Protein AF-A0AAN5AQC1-F1 (afdb_monomer)

Organism: NCBI:txid981

Foldseek 3Di:
DDLPPDPLSVVLVCCVPPFVCVLLLVALEEEEEADPVCVVCCQVVLCVVPVVSRCVNNSYYYGHDPHLVCPLVVCVSSVVSNRHYHYDDDPLCLLPVVVSDDDDPVVVVVSVVLLVVLVVCLVVDPFDLDDDPVVVVVLVPDPVSVVLVVLVVVVVVCVVVVHDDDPVNVVSVVVNSSVSSSQSSCVSVVNHDDD

Mean predicted aligned error: 11.42 Å

Radius of gyration: 21.49 Å; Cα contacts (8 Å, |Δi|>4): 173; chains: 1; bounding box: 53×39×54 Å

Sequence (195 aa):
MNLERDISYKDAFQILCYENSTPAFFANKVLLVEGDSDFIYLKELSKTMNPNWDFDNQNIPIIRMSGKSNIKKYADFYRHFEVQVFSLVDLDMLIDGFDKYEIGAEILSKREDLLKKLDDISESGDFDSDLKKSKIKELTRRYNWKQKYSRLKELATLVKEGGPISDDDISDIDFLFAEESNNLRRQILGYPEGI

Nearest PDB structures (foldseek):
  6ke3-assembly3_E  TM=3.340E-01  e=6.997E+00  Homo sapiens

Structure (mmCIF, N/CA/C/O backbone):
data_AF-A0AAN5AQC1-F1
#
_entry.id   AF-A0AAN5AQC1-F1
#
loop_
_atom_site.group_PDB
_atom_site.id
_atom_site.type_symbol
_atom_site.label_atom_id
_atom_site.label_alt_id
_atom_site.label_comp_id
_atom_site.label_asym_id
_atom_site.label_entity_id
_atom_site.label_seq_id
_atom_site.pdbx_PDB_ins_code
_atom_site.Cartn_x
_atom_site.Cartn_y
_atom_site.Cartn_z
_atom_site.occupancy
_atom_site.B_iso_or_equiv
_atom_site.auth_seq_id
_atom_site.auth_comp_id
_atom_site.auth_asym_id
_atom_site.auth_atom_id
_atom_site.pdbx_PDB_model_num
ATOM 1 N N . MET A 1 1 ? -2.124 -22.564 23.621 1.00 41.75 1 MET A N 1
ATOM 2 C CA . MET A 1 1 ? -1.477 -22.054 22.392 1.00 41.75 1 MET A CA 1
ATOM 3 C C . MET A 1 1 ? -0.183 -21.377 22.818 1.00 41.75 1 MET A C 1
ATOM 5 O O . MET A 1 1 ? -0.231 -20.631 23.785 1.00 41.75 1 MET A O 1
ATOM 9 N N . ASN A 1 2 ? 0.965 -21.724 22.233 1.00 38.25 2 ASN A N 1
ATOM 10 C CA . ASN A 1 2 ? 2.277 -21.326 22.762 1.00 38.25 2 ASN A CA 1
ATOM 11 C C . ASN A 1 2 ? 2.898 -20.240 21.865 1.00 38.25 2 ASN A C 1
ATOM 13 O O . ASN A 1 2 ? 3.622 -20.549 20.923 1.00 38.25 2 ASN A O 1
ATOM 17 N N . LEU A 1 3 ? 2.538 -18.980 22.135 1.00 49.22 3 LEU A N 1
ATOM 18 C CA . LEU A 1 3 ? 2.895 -17.786 21.348 1.00 49.22 3 LEU A CA 1
ATOM 19 C C . LEU A 1 3 ? 4.410 -17.495 21.312 1.00 49.22 3 LEU A C 1
ATOM 21 O O . LEU A 1 3 ? 4.872 -16.764 20.447 1.00 49.22 3 LEU A O 1
ATOM 25 N N . GLU A 1 4 ? 5.196 -18.077 22.220 1.00 46.19 4 GLU A N 1
ATOM 26 C CA . GLU A 1 4 ? 6.635 -17.798 22.355 1.00 46.19 4 GLU A CA 1
ATOM 27 C C . GLU A 1 4 ? 7.530 -18.530 21.342 1.00 46.19 4 GLU A C 1
ATOM 29 O O . GLU A 1 4 ? 8.700 -18.176 21.196 1.00 46.19 4 GLU A O 1
ATOM 34 N N . ARG A 1 5 ? 7.031 -19.571 20.658 1.00 50.72 5 ARG A N 1
ATOM 35 C CA . ARG A 1 5 ? 7.877 -20.455 19.829 1.00 50.72 5 ARG A CA 1
ATOM 36 C C . ARG A 1 5 ? 7.939 -20.110 18.345 1.00 50.72 5 ARG A C 1
ATOM 38 O O . ARG A 1 5 ? 8.799 -20.655 17.660 1.00 50.72 5 ARG A O 1
ATOM 45 N N . ASP A 1 6 ? 7.089 -19.214 17.862 1.00 53.84 6 ASP A N 1
ATOM 46 C CA . ASP A 1 6 ? 7.056 -18.836 16.450 1.00 53.84 6 ASP A CA 1
ATOM 47 C C . ASP A 1 6 ? 7.626 -17.425 16.289 1.00 53.84 6 ASP A C 1
ATOM 49 O O . ASP A 1 6 ? 7.104 -16.453 16.836 1.00 53.84 6 ASP A O 1
ATOM 53 N N . ILE A 1 7 ? 8.718 -17.303 15.532 1.00 49.66 7 ILE A N 1
ATOM 54 C CA . ILE A 1 7 ? 9.429 -16.033 15.292 1.00 49.66 7 ILE A CA 1
ATOM 55 C C . ILE A 1 7 ? 8.487 -14.981 14.669 1.00 49.66 7 ILE A C 1
ATOM 57 O O . ILE A 1 7 ? 8.650 -13.788 14.915 1.00 49.66 7 ILE A O 1
ATOM 61 N N . SER A 1 8 ? 7.446 -15.428 13.955 1.00 56.47 8 SER A N 1
ATOM 62 C CA . SER A 1 8 ? 6.350 -14.598 13.439 1.00 56.47 8 SER A CA 1
ATOM 63 C C . SER A 1 8 ? 5.533 -13.906 14.545 1.00 56.47 8 SER A C 1
ATOM 65 O O . SER A 1 8 ? 5.172 -12.738 14.394 1.00 56.47 8 SER A O 1
ATOM 67 N N . TYR A 1 9 ? 5.299 -14.561 15.690 1.00 55.66 9 TYR A N 1
ATOM 68 C CA . TYR A 1 9 ? 4.493 -13.982 16.771 1.00 55.66 9 TYR A CA 1
ATOM 69 C C . TYR A 1 9 ? 5.246 -12.956 17.609 1.00 55.66 9 TYR A C 1
ATOM 71 O O . TYR A 1 9 ? 4.604 -12.116 18.225 1.00 55.66 9 TYR A O 1
ATOM 79 N N . LYS A 1 10 ? 6.585 -12.964 17.617 1.00 58.94 10 LYS A N 1
ATOM 80 C CA . LYS A 1 10 ? 7.384 -11.949 18.327 1.00 58.94 10 LYS A CA 1
ATOM 81 C C . LYS A 1 10 ? 7.150 -10.546 17.762 1.00 58.94 10 LYS A C 1
ATOM 83 O O . LYS A 1 10 ? 6.997 -9.585 18.511 1.00 58.94 10 LYS A O 1
ATOM 88 N N . ASP A 1 11 ? 7.080 -10.453 16.443 1.00 60.03 11 ASP A N 1
ATOM 89 C CA . ASP A 1 11 ? 6.794 -9.227 15.700 1.00 60.03 11 ASP A CA 1
ATOM 90 C C . ASP A 1 11 ? 5.359 -8.734 15.928 1.00 60.03 11 ASP A C 1
ATOM 92 O O . ASP A 1 11 ? 5.106 -7.544 16.110 1.00 60.03 11 ASP A O 1
ATOM 96 N N . ALA A 1 12 ? 4.428 -9.679 15.970 1.00 58.50 12 ALA A N 1
ATOM 97 C CA . ALA A 1 12 ? 3.033 -9.485 16.342 1.00 58.50 12 ALA A CA 1
ATOM 98 C C . ALA A 1 12 ? 2.881 -9.004 17.802 1.00 58.50 12 ALA A C 1
ATOM 100 O O . ALA A 1 12 ? 2.088 -8.113 18.103 1.00 58.50 12 ALA A O 1
ATOM 101 N N . PHE A 1 13 ? 3.706 -9.530 18.710 1.00 58.78 13 PHE A N 1
ATOM 102 C CA . PHE A 1 13 ? 3.770 -9.108 20.107 1.00 58.78 13 PHE A CA 1
ATOM 103 C C . PHE A 1 13 ? 4.349 -7.695 20.258 1.00 58.78 13 PHE A C 1
ATOM 105 O O . PHE A 1 13 ? 3.919 -6.938 21.121 1.00 58.78 13 PHE A O 1
ATOM 112 N N . GLN A 1 14 ? 5.299 -7.301 19.405 1.00 62.59 14 GLN A N 1
ATOM 113 C CA . GLN A 1 14 ? 5.802 -5.925 19.385 1.00 62.59 14 GLN A CA 1
ATOM 114 C C . GLN A 1 14 ? 4.735 -4.925 18.931 1.00 62.59 14 GLN A C 1
ATOM 116 O O . GLN A 1 14 ? 4.612 -3.875 19.561 1.00 62.59 14 GLN A O 1
ATOM 121 N N . ILE A 1 15 ? 3.930 -5.267 17.918 1.00 61.91 15 ILE A N 1
ATOM 122 C CA . ILE A 1 15 ? 2.757 -4.468 17.515 1.00 61.91 15 ILE A CA 1
ATOM 123 C C . ILE A 1 15 ? 1.798 -4.287 18.703 1.00 61.91 15 ILE A C 1
ATOM 125 O O . ILE A 1 15 ? 1.339 -3.178 18.977 1.00 61.91 15 ILE A O 1
ATOM 129 N N . LEU A 1 16 ? 1.543 -5.368 19.444 1.00 58.22 16 LEU A N 1
ATOM 130 C CA . LEU A 1 16 ? 0.731 -5.395 20.665 1.00 58.22 16 LEU A CA 1
ATOM 131 C C . LEU A 1 16 ? 1.276 -4.487 21.779 1.00 58.22 16 LEU A C 1
ATOM 133 O O . LEU A 1 16 ? 0.523 -3.744 22.404 1.00 58.22 16 LEU A O 1
ATOM 137 N N . CYS A 1 17 ? 2.578 -4.566 22.056 1.00 56.09 17 CYS A N 1
ATOM 138 C CA . CYS A 1 17 ? 3.179 -3.934 23.230 1.00 56.09 17 CYS A CA 1
ATOM 139 C C . CYS A 1 17 ? 3.585 -2.471 23.025 1.00 56.09 17 CYS A C 1
ATOM 141 O O . CYS A 1 17 ? 3.616 -1.731 24.005 1.00 56.09 17 CYS A O 1
ATOM 143 N N . TYR A 1 18 ? 3.917 -2.050 21.801 1.00 55.88 18 TYR A N 1
ATOM 144 C CA . TYR A 1 18 ? 4.493 -0.719 21.565 1.00 55.88 18 TYR A CA 1
ATOM 145 C C . TYR A 1 18 ? 3.541 0.287 20.913 1.00 55.88 18 TYR A C 1
ATOM 147 O O . TYR A 1 18 ? 3.785 1.486 21.028 1.00 55.88 18 TYR A O 1
ATOM 155 N N . GLU A 1 19 ? 2.444 -0.149 20.289 1.00 57.84 19 GLU A N 1
ATOM 156 C CA . GLU A 1 19 ? 1.605 0.753 19.481 1.00 57.84 19 GLU A CA 1
ATOM 157 C C . GLU A 1 19 ? 0.215 1.045 20.063 1.00 57.84 19 GLU A C 1
ATOM 159 O O . GLU A 1 19 ? -0.616 1.655 19.393 1.00 57.84 19 GLU A O 1
ATOM 164 N N . ASN A 1 20 ? -0.048 0.671 21.324 1.00 55.16 20 ASN A N 1
ATOM 165 C CA . ASN A 1 20 ? -1.350 0.871 21.985 1.00 55.16 20 ASN A CA 1
ATOM 166 C C . ASN A 1 20 ? -2.535 0.311 21.167 1.00 55.16 20 ASN A C 1
ATOM 168 O O . ASN A 1 20 ? -3.635 0.861 21.168 1.00 55.16 20 ASN A O 1
ATOM 172 N N . SER A 1 21 ? -2.311 -0.801 20.471 1.00 59.09 21 SER A N 1
ATOM 173 C CA . SER A 1 21 ? -3.283 -1.482 19.610 1.00 59.09 21 SER A CA 1
ATOM 174 C C . SER A 1 21 ? -4.267 -2.374 20.380 1.00 59.09 21 SER A C 1
ATOM 176 O O . SER A 1 21 ? -5.127 -3.017 19.784 1.00 59.09 21 SER A O 1
ATOM 178 N N . THR A 1 22 ? -4.205 -2.383 21.713 1.00 63.78 22 THR A N 1
ATOM 179 C CA . THR A 1 22 ? -5.063 -3.177 22.607 1.00 63.78 22 THR A CA 1
ATOM 180 C C . THR A 1 22 ? -6.569 -3.078 22.315 1.00 63.78 22 THR A C 1
ATOM 182 O O . THR A 1 22 ? -7.234 -4.113 22.376 1.00 63.78 22 THR A O 1
ATOM 185 N N . PRO A 1 23 ? -7.142 -1.906 21.956 1.00 65.62 23 PRO A N 1
ATOM 186 C CA . PRO A 1 23 ? -8.566 -1.811 21.625 1.00 65.62 23 PRO A CA 1
ATOM 187 C C . PRO A 1 23 ? -8.982 -2.678 20.429 1.00 65.62 23 PRO A C 1
ATOM 189 O O . PRO A 1 23 ? -10.117 -3.143 20.386 1.00 65.62 23 PRO A O 1
ATOM 192 N N . ALA A 1 24 ? -8.074 -2.946 19.484 1.00 70.25 24 ALA A N 1
ATOM 193 C CA . ALA A 1 24 ? -8.369 -3.734 18.288 1.00 70.25 24 ALA A CA 1
ATOM 194 C C . ALA A 1 24 ? -8.703 -5.204 18.588 1.00 70.25 24 ALA A C 1
ATOM 196 O O . ALA A 1 24 ? -9.421 -5.821 17.812 1.00 70.25 24 ALA A O 1
ATOM 197 N N . PHE A 1 25 ? -8.263 -5.749 19.727 1.00 70.12 25 PHE A N 1
ATOM 198 C CA . PHE A 1 25 ? -8.599 -7.122 20.138 1.00 70.12 25 PHE A CA 1
ATOM 199 C C . PHE A 1 25 ? -10.024 -7.278 20.657 1.00 70.12 25 PHE A C 1
ATOM 201 O O . PHE A 1 25 ? -10.547 -8.387 20.698 1.00 70.12 25 PHE A O 1
ATOM 208 N N . PHE A 1 26 ? -10.647 -6.177 21.072 1.00 78.06 26 PHE A N 1
ATOM 209 C CA . PHE A 1 26 ? -12.028 -6.167 21.548 1.00 78.06 26 PHE A CA 1
ATOM 210 C C . PHE A 1 26 ? -13.006 -5.703 20.466 1.00 78.06 26 PHE A C 1
ATOM 212 O O . PHE A 1 26 ? -14.188 -5.496 20.743 1.00 78.06 26 PHE A O 1
ATOM 219 N N . ALA A 1 27 ? -12.518 -5.528 19.239 1.00 84.69 27 ALA A N 1
ATOM 220 C CA . ALA A 1 27 ? -13.290 -5.054 18.112 1.00 84.69 27 ALA A CA 1
ATOM 221 C C . ALA A 1 27 ? -13.426 -6.142 17.050 1.00 84.69 27 ALA A C 1
ATOM 223 O O . ALA A 1 27 ? -12.485 -6.864 16.742 1.00 84.69 27 ALA A O 1
ATOM 224 N N . ASN A 1 28 ? -14.598 -6.205 16.422 1.00 88.44 28 ASN A N 1
ATOM 225 C CA . ASN A 1 28 ? -14.832 -7.121 15.303 1.00 88.44 28 ASN A CA 1
ATOM 226 C C . ASN A 1 28 ? -14.257 -6.566 13.990 1.00 88.44 28 ASN A C 1
ATOM 228 O O . ASN A 1 28 ? -14.147 -7.286 12.998 1.00 88.44 28 ASN A O 1
ATOM 232 N N . LYS A 1 29 ? -13.956 -5.262 13.963 1.00 93.31 29 LYS A N 1
ATOM 233 C CA . LYS A 1 29 ? -13.473 -4.528 12.796 1.00 93.31 29 LYS A CA 1
ATOM 234 C C . LYS A 1 29 ? -12.397 -3.542 13.214 1.00 93.31 29 LYS A C 1
ATOM 236 O O . LYS A 1 29 ? -12.520 -2.909 14.257 1.00 93.31 29 LYS A O 1
ATOM 241 N N . VAL A 1 30 ? -11.406 -3.349 12.357 1.00 91.75 30 VAL A N 1
ATOM 242 C CA . VAL A 1 30 ? -10.344 -2.359 12.539 1.00 91.75 30 VAL A CA 1
ATOM 243 C C . VAL A 1 30 ? -10.120 -1.590 11.241 1.00 91.75 30 VAL A C 1
ATOM 245 O O . VAL A 1 30 ? -10.213 -2.164 10.153 1.00 91.75 30 VAL A O 1
ATOM 248 N N . LEU A 1 31 ? -9.831 -0.295 11.351 1.00 92.25 31 LEU A N 1
ATOM 249 C CA . LEU A 1 31 ? -9.424 0.544 10.228 1.00 92.25 31 LEU A CA 1
ATOM 250 C C . LEU A 1 31 ? -7.942 0.891 10.359 1.00 92.25 31 LEU A C 1
ATOM 252 O O . LEU A 1 31 ? -7.536 1.540 11.316 1.00 92.25 31 LEU A O 1
ATOM 256 N N . LEU A 1 32 ? -7.135 0.476 9.393 1.00 89.75 32 LEU A N 1
ATOM 257 C CA . LEU A 1 32 ? -5.731 0.846 9.289 1.00 89.75 32 LEU A CA 1
ATOM 258 C C . LEU A 1 32 ? -5.595 2.151 8.500 1.00 89.75 32 LEU A C 1
ATOM 260 O O . LEU A 1 32 ? -6.223 2.300 7.452 1.00 89.75 32 LEU A O 1
ATOM 264 N N . VAL A 1 33 ? -4.763 3.071 8.977 1.00 90.00 33 VAL A N 1
ATOM 265 C CA . VAL A 1 33 ? -4.469 4.348 8.308 1.00 90.00 33 VAL A CA 1
ATOM 266 C C . VAL A 1 33 ? -2.966 4.594 8.244 1.00 90.00 33 VAL A C 1
ATOM 268 O O . VAL A 1 33 ? -2.219 4.066 9.070 1.00 90.00 33 VAL A O 1
ATOM 271 N N . GLU A 1 34 ? -2.507 5.372 7.267 1.00 85.00 34 GLU A N 1
ATOM 272 C CA . GLU A 1 34 ? -1.078 5.597 7.027 1.00 85.00 34 GLU A CA 1
ATOM 273 C C . GLU A 1 34 ? -0.436 6.566 8.020 1.00 85.00 34 GLU A C 1
ATOM 275 O O . GLU A 1 34 ? 0.743 6.421 8.336 1.00 85.00 34 GLU A O 1
ATOM 280 N N . GLY A 1 35 ? -1.184 7.545 8.529 1.00 84.56 35 GLY A N 1
ATOM 281 C CA . GLY A 1 35 ? -0.604 8.551 9.412 1.00 84.56 35 GLY A CA 1
ATOM 282 C C . GLY A 1 35 ? -1.561 9.164 10.423 1.00 84.56 35 GLY A C 1
ATOM 283 O O . GLY A 1 35 ? -2.762 8.888 10.464 1.00 84.56 35 GLY A O 1
ATOM 284 N N . ASP A 1 36 ? -0.999 10.040 11.256 1.00 86.50 36 ASP A N 1
ATOM 285 C CA . ASP A 1 36 ? -1.760 10.802 12.249 1.00 86.50 36 ASP A CA 1
ATOM 286 C C . ASP A 1 36 ? -2.798 11.723 11.590 1.00 86.50 36 ASP A C 1
ATOM 288 O O . ASP A 1 36 ? -3.884 11.904 12.136 1.00 86.50 36 ASP A O 1
ATOM 292 N N . SER A 1 37 ? -2.498 12.264 10.403 1.00 90.25 37 SER A N 1
ATOM 293 C CA . SER A 1 37 ? -3.424 13.116 9.646 1.00 90.25 37 SER A CA 1
ATOM 294 C C . SER A 1 37 ? -4.739 12.400 9.342 1.00 90.25 37 SER A C 1
ATOM 296 O O . SER A 1 37 ? -5.802 12.928 9.661 1.00 90.25 37 SER A O 1
ATOM 298 N N . ASP A 1 38 ? -4.674 11.183 8.798 1.00 90.50 38 ASP A N 1
ATOM 299 C CA . ASP A 1 38 ? -5.856 10.371 8.489 1.00 90.50 38 ASP A CA 1
ATOM 300 C C . ASP A 1 38 ? -6.632 10.023 9.755 1.00 90.50 38 ASP A C 1
ATOM 302 O O . ASP A 1 38 ? -7.856 10.134 9.797 1.00 90.50 38 ASP A O 1
ATOM 306 N N . PHE A 1 39 ? -5.909 9.629 10.809 1.00 90.88 39 PHE A N 1
ATOM 307 C CA . PHE A 1 39 ? -6.497 9.287 12.098 1.00 90.88 39 PHE A CA 1
ATOM 308 C C . PHE A 1 39 ? -7.311 10.454 12.669 1.00 90.88 39 PHE A C 1
ATOM 310 O O . PHE A 1 39 ? -8.479 10.279 13.020 1.00 90.88 39 PHE A O 1
ATOM 317 N N . ILE A 1 40 ? -6.709 11.645 12.743 1.00 92.00 40 ILE A N 1
ATOM 318 C CA . ILE A 1 40 ? -7.358 12.848 13.278 1.00 92.00 40 ILE A CA 1
ATOM 319 C C . ILE A 1 40 ? -8.533 13.241 12.381 1.00 92.00 40 ILE A C 1
ATOM 321 O O . ILE A 1 40 ? -9.638 13.471 12.873 1.00 92.00 40 ILE A O 1
ATOM 325 N N . TYR A 1 41 ? -8.313 13.282 11.065 1.00 93.50 41 TYR A N 1
ATOM 326 C CA . TYR A 1 41 ? -9.318 13.730 10.109 1.00 93.50 41 TYR A CA 1
ATOM 327 C C . TYR A 1 41 ? -10.550 12.824 10.095 1.00 93.50 41 TYR A C 1
ATOM 329 O O . TYR A 1 41 ? -11.667 13.318 10.228 1.00 93.50 41 TYR A O 1
ATOM 337 N N . LEU A 1 42 ? -10.379 11.504 9.998 1.00 93.25 42 LEU A N 1
ATOM 338 C CA . LEU A 1 42 ? -11.498 10.557 9.970 1.00 93.25 42 LEU A CA 1
ATOM 339 C C . LEU A 1 42 ? -12.286 10.543 11.279 1.00 93.25 42 LEU A C 1
ATOM 341 O O . LEU A 1 42 ? -13.516 10.418 11.266 1.00 93.25 42 LEU A O 1
ATOM 345 N N . LYS A 1 43 ? -11.592 10.679 12.413 1.00 90.94 43 LYS A N 1
ATOM 346 C CA . LYS A 1 43 ? -12.233 10.691 13.727 1.00 90.94 43 LYS A CA 1
ATOM 347 C C . LYS A 1 43 ? -13.168 11.891 13.889 1.00 90.94 43 LYS A C 1
ATOM 349 O O . LYS A 1 43 ? -14.281 11.721 14.379 1.00 90.94 43 LYS A O 1
ATOM 354 N N . GLU A 1 44 ? -12.768 13.066 13.414 1.00 92.19 44 GLU A N 1
ATOM 355 C CA . GLU A 1 44 ? -13.618 14.264 13.434 1.00 92.19 44 GLU A CA 1
ATOM 356 C C . GLU A 1 44 ? -14.669 14.264 12.312 1.00 92.19 44 GLU A C 1
ATOM 358 O O . GLU A 1 44 ? -15.832 14.624 12.528 1.00 92.19 44 GLU A O 1
ATOM 363 N N . LEU A 1 45 ? -14.293 13.812 11.111 1.00 93.75 45 LEU A N 1
ATOM 364 C CA . LEU A 1 45 ? -15.181 13.775 9.951 1.00 93.75 45 LEU A CA 1
ATOM 365 C C . LEU A 1 45 ? -16.369 12.841 10.182 1.00 93.75 45 LEU A C 1
ATOM 367 O O . LEU A 1 45 ? -17.499 13.220 9.885 1.00 93.75 45 LEU A O 1
ATOM 371 N N . SER A 1 46 ? -16.132 11.639 10.715 1.00 93.38 46 SER A N 1
ATOM 372 C CA . SER A 1 46 ? -17.194 10.655 10.966 1.00 93.38 46 SER A CA 1
ATOM 373 C C . SER A 1 46 ? -18.306 11.233 11.840 1.00 93.38 46 SER A C 1
ATOM 375 O O . SER A 1 46 ? -19.467 11.211 11.436 1.00 93.38 46 SER A O 1
ATOM 377 N N . LYS A 1 47 ? -17.944 11.853 12.969 1.00 91.25 47 LYS A N 1
ATOM 378 C CA . LYS A 1 47 ? -18.871 12.512 13.904 1.00 91.25 47 LYS A CA 1
ATOM 379 C C . LYS A 1 47 ? -19.636 13.662 13.257 1.00 91.25 47 LYS A C 1
ATOM 381 O O . LYS A 1 47 ? -20.834 13.809 13.487 1.00 91.25 47 LYS A O 1
ATOM 386 N N . THR A 1 48 ? -18.939 14.461 12.451 1.00 92.69 48 THR A N 1
ATOM 387 C CA . THR A 1 48 ? -19.503 15.648 11.794 1.00 92.69 48 THR A CA 1
ATOM 388 C C . THR A 1 48 ? -20.485 15.275 10.684 1.00 92.69 48 THR A C 1
ATOM 390 O O . THR A 1 48 ? -21.542 15.888 10.560 1.00 92.69 48 THR A O 1
ATOM 393 N N . MET A 1 49 ? -20.152 14.262 9.882 1.00 92.50 49 MET A N 1
ATOM 394 C CA . MET A 1 49 ? -20.981 13.804 8.764 1.00 92.50 49 MET A CA 1
ATOM 395 C C . MET A 1 49 ? -22.236 13.086 9.250 1.00 92.50 49 MET A C 1
ATOM 397 O O . MET A 1 49 ? -23.332 13.323 8.743 1.00 92.50 49 MET A O 1
ATOM 401 N N . ASN A 1 50 ? -22.078 12.187 10.221 1.00 91.00 50 ASN A N 1
ATOM 402 C CA . ASN A 1 50 ? -23.182 11.465 10.826 1.00 91.00 50 ASN A CA 1
ATOM 403 C C . ASN A 1 50 ? -22.750 10.932 12.199 1.00 91.00 50 ASN A C 1
ATOM 405 O O . ASN A 1 50 ? -21.910 10.037 12.255 1.00 91.00 50 ASN A O 1
ATOM 409 N N . PRO A 1 51 ? -23.363 11.374 13.308 1.00 87.81 51 PRO A N 1
ATOM 410 C CA . PRO A 1 51 ? -23.003 10.897 14.644 1.00 87.81 51 PRO A CA 1
ATOM 411 C C . PRO A 1 51 ? -23.069 9.370 14.820 1.00 87.81 51 PRO A C 1
ATOM 413 O O . PRO A 1 51 ? -22.359 8.812 15.653 1.00 87.81 51 PRO A O 1
ATOM 416 N N . ASN A 1 52 ? -23.878 8.670 14.014 1.00 91.12 52 ASN A N 1
ATOM 417 C CA . ASN A 1 52 ? -23.949 7.206 14.031 1.00 91.12 52 ASN A CA 1
ATOM 418 C C . ASN A 1 52 ? -22.727 6.527 13.390 1.00 91.12 52 ASN A C 1
ATOM 420 O O . ASN A 1 52 ? -22.552 5.323 13.560 1.00 91.12 52 ASN A O 1
ATOM 424 N N . TRP A 1 53 ? -21.903 7.260 12.641 1.00 91.50 53 TRP A N 1
ATOM 425 C CA . TRP A 1 53 ? -20.665 6.766 12.028 1.00 91.50 53 TRP A CA 1
ATOM 426 C C . TRP A 1 53 ? -19.443 6.931 12.925 1.00 91.50 53 TRP A C 1
ATOM 428 O O . TRP A 1 53 ? -18.351 6.543 12.522 1.00 91.50 53 TRP A O 1
ATOM 438 N N . ASP A 1 54 ? -19.609 7.498 14.120 1.00 91.94 54 ASP A N 1
ATOM 439 C CA . ASP A 1 54 ? -18.524 7.648 15.081 1.00 91.94 54 ASP A CA 1
ATOM 440 C C . ASP A 1 54 ? -17.859 6.292 15.367 1.00 91.94 54 ASP A C 1
ATOM 442 O O . ASP A 1 54 ? -18.479 5.369 15.904 1.00 91.94 54 ASP A O 1
ATOM 446 N N . PHE A 1 55 ? -16.583 6.189 14.995 1.00 91.06 55 PHE A N 1
ATOM 447 C CA . PHE A 1 55 ? -15.761 4.992 15.148 1.00 91.06 55 PHE A CA 1
ATOM 448 C C . PHE A 1 55 ? -15.696 4.506 16.599 1.00 91.06 55 PHE A C 1
ATOM 450 O O . PHE A 1 55 ? -15.715 3.296 16.835 1.00 91.06 55 PHE A O 1
ATOM 457 N N . ASP A 1 56 ? -15.678 5.431 17.566 1.00 88.50 56 ASP A N 1
ATOM 458 C CA . ASP A 1 56 ? -15.654 5.087 18.988 1.00 88.50 56 ASP A CA 1
ATOM 459 C C . ASP A 1 56 ? -16.989 4.419 19.393 1.00 88.50 56 ASP A C 1
ATOM 461 O O . ASP A 1 56 ? -16.990 3.382 20.056 1.00 88.50 56 ASP A O 1
ATOM 465 N N . ASN A 1 57 ? -18.130 4.941 18.917 1.00 89.19 57 ASN A N 1
ATOM 466 C CA . ASN A 1 57 ? -19.465 4.389 19.205 1.00 89.19 57 ASN A CA 1
ATOM 467 C C . ASN A 1 57 ? -19.729 3.055 18.496 1.00 89.19 57 ASN A C 1
ATOM 469 O O . ASN A 1 57 ? -20.451 2.207 19.017 1.00 89.19 57 ASN A O 1
ATOM 473 N N . GLN A 1 58 ? -19.161 2.867 17.304 1.00 90.06 58 GLN A N 1
ATOM 474 C CA . GLN A 1 58 ? -19.274 1.625 16.537 1.00 90.06 58 GLN A CA 1
ATOM 475 C C . GLN A 1 58 ? -18.263 0.554 16.978 1.00 90.06 58 GLN A C 1
ATOM 477 O O . GLN A 1 58 ? -18.279 -0.549 16.432 1.00 90.06 58 GLN A O 1
ATOM 482 N N . ASN A 1 59 ? -17.397 0.856 17.956 1.00 90.56 59 ASN A N 1
ATOM 483 C CA . ASN A 1 59 ? -16.299 -0.007 18.396 1.00 90.56 59 ASN A CA 1
ATOM 484 C C . ASN A 1 59 ? -15.417 -0.463 17.216 1.00 90.56 59 ASN A C 1
ATOM 486 O O . ASN A 1 59 ? -15.143 -1.653 17.045 1.00 90.56 59 ASN A O 1
ATOM 490 N N . ILE A 1 60 ? -15.015 0.491 16.369 1.00 92.06 60 ILE A N 1
ATOM 491 C CA . ILE A 1 60 ? -14.117 0.276 15.227 1.00 92.06 60 ILE A CA 1
ATOM 492 C C . ILE A 1 60 ? -12.834 1.080 15.470 1.00 92.06 60 ILE A C 1
ATOM 494 O O . ILE A 1 60 ? -12.772 2.261 15.127 1.00 92.06 60 ILE A O 1
ATOM 498 N N . PRO A 1 61 ? -11.793 0.477 16.061 1.00 90.88 61 PRO A N 1
ATOM 499 C CA . PRO A 1 61 ? -10.536 1.159 16.319 1.00 90.88 61 PRO A CA 1
ATOM 500 C C . PRO A 1 61 ? -9.846 1.578 15.022 1.00 90.88 61 PRO A C 1
ATOM 502 O O .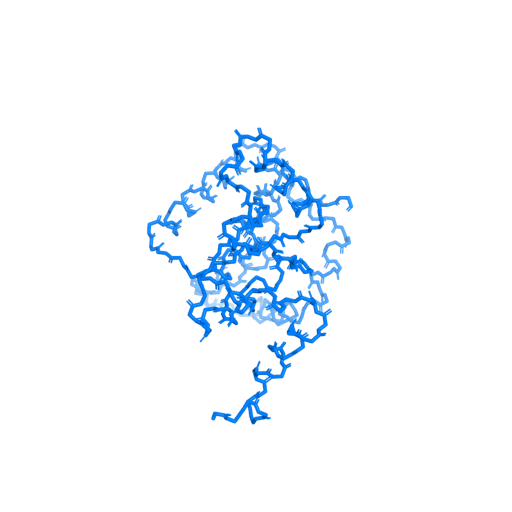 PRO A 1 61 ? -9.773 0.806 14.063 1.00 90.88 61 PRO A O 1
ATOM 505 N N . ILE A 1 62 ? -9.297 2.792 15.023 1.00 90.44 62 ILE A N 1
ATOM 506 C CA . ILE A 1 62 ? -8.431 3.286 13.954 1.00 90.44 62 ILE A CA 1
ATOM 507 C C . ILE A 1 62 ? -6.976 3.092 14.393 1.00 90.44 62 ILE A C 1
ATOM 509 O O . ILE A 1 62 ? -6.551 3.644 15.411 1.00 90.44 62 ILE A O 1
ATOM 513 N N . ILE A 1 63 ? -6.216 2.306 13.637 1.00 86.75 63 ILE A N 1
ATOM 514 C CA . ILE A 1 63 ? -4.825 1.953 13.922 1.00 86.75 63 ILE A CA 1
ATOM 515 C C . ILE A 1 63 ? -3.919 2.651 12.922 1.00 86.75 63 ILE A C 1
ATOM 517 O O . ILE A 1 63 ? -4.057 2.498 11.710 1.00 86.75 63 ILE A O 1
ATOM 521 N N . ARG A 1 64 ? -2.965 3.403 13.455 1.00 85.94 64 ARG A N 1
ATOM 522 C CA . ARG A 1 64 ? -1.955 4.108 12.674 1.00 85.94 64 ARG A CA 1
ATOM 523 C C . ARG A 1 64 ? -0.829 3.147 12.350 1.00 85.94 64 ARG A C 1
ATOM 525 O O . ARG A 1 64 ? -0.237 2.566 13.255 1.00 85.94 64 ARG A O 1
ATOM 532 N N . MET A 1 65 ? -0.529 2.995 11.074 1.00 79.75 65 MET A N 1
ATOM 533 C CA . MET A 1 65 ? 0.626 2.241 10.622 1.00 79.75 65 MET A CA 1
ATOM 534 C C . MET A 1 65 ? 1.763 3.227 10.421 1.00 79.75 65 MET A C 1
ATOM 536 O O . MET A 1 65 ? 1.581 4.224 9.743 1.00 79.75 65 MET A O 1
ATOM 540 N N . SER A 1 66 ? 2.950 2.958 10.954 1.00 68.81 66 SER A N 1
ATOM 541 C CA . SER A 1 66 ? 4.128 3.803 10.697 1.00 68.81 66 SER A CA 1
ATOM 542 C C . SER A 1 66 ? 4.670 3.599 9.263 1.00 68.81 66 SER A C 1
ATOM 544 O O . SER A 1 66 ? 5.802 3.150 9.082 1.00 68.81 66 SER A O 1
ATOM 546 N N . GLY A 1 67 ? 3.845 3.864 8.241 1.00 64.44 67 GLY A N 1
ATOM 547 C CA . GLY A 1 67 ? 4.144 3.750 6.809 1.00 64.44 67 GLY A CA 1
ATOM 548 C C . GLY A 1 67 ? 3.571 2.516 6.082 1.00 64.44 67 GLY A C 1
ATOM 549 O O . GLY A 1 67 ? 3.327 1.450 6.658 1.00 64.44 67 GLY A O 1
ATOM 550 N N . LYS A 1 68 ? 3.421 2.648 4.752 1.00 67.31 68 LYS A N 1
ATOM 551 C CA . LYS A 1 68 ? 2.831 1.664 3.810 1.00 67.31 68 LYS A CA 1
ATOM 552 C C . LYS A 1 68 ? 3.565 0.318 3.708 1.00 67.31 68 LYS A C 1
ATOM 554 O O . LYS A 1 68 ? 3.070 -0.635 3.101 1.00 67.31 68 LYS A O 1
ATOM 559 N N . SER A 1 69 ? 4.786 0.199 4.229 1.00 65.69 69 SER A N 1
ATOM 560 C CA . SER A 1 69 ? 5.544 -1.063 4.208 1.00 65.69 69 SER A CA 1
ATOM 561 C C . SER A 1 69 ? 4.935 -2.136 5.109 1.00 65.69 69 SER A C 1
ATOM 563 O O . SER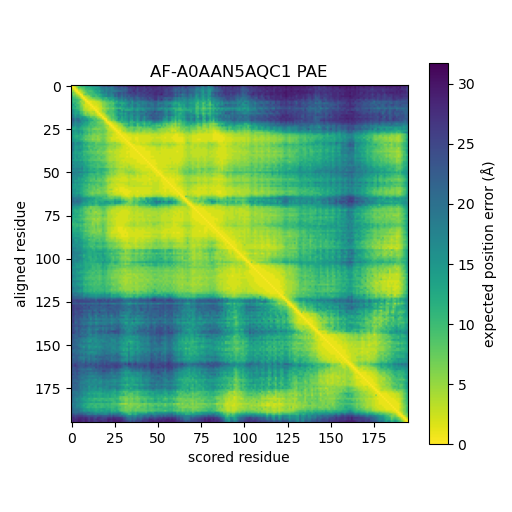 A 1 69 ? 5.133 -3.318 4.838 1.00 65.69 69 SER A O 1
ATOM 565 N N . ASN A 1 70 ? 4.150 -1.744 6.116 1.00 70.56 70 ASN A N 1
ATOM 566 C CA . ASN A 1 70 ? 3.692 -2.660 7.156 1.00 70.56 70 ASN A CA 1
ATOM 567 C C . ASN A 1 70 ? 2.234 -3.113 7.013 1.00 70.56 70 ASN A C 1
ATOM 569 O O . ASN A 1 70 ? 1.815 -3.971 7.781 1.00 70.56 70 ASN A O 1
ATOM 573 N N . ILE A 1 71 ? 1.471 -2.610 6.035 1.00 79.75 71 ILE A N 1
ATOM 574 C CA . ILE A 1 71 ? 0.035 -2.920 5.879 1.00 79.75 71 ILE A CA 1
ATOM 575 C C . ILE A 1 71 ? -0.250 -4.418 5.952 1.00 79.75 71 ILE A C 1
ATOM 577 O O . ILE A 1 71 ? -1.063 -4.847 6.765 1.00 79.75 71 ILE A O 1
ATOM 581 N N . LYS A 1 72 ? 0.462 -5.215 5.145 1.00 80.94 72 LYS A N 1
ATOM 582 C CA . LYS A 1 72 ? 0.299 -6.671 5.117 1.00 80.94 72 LYS A CA 1
ATOM 583 C C . LYS A 1 72 ? 0.531 -7.295 6.491 1.00 80.94 72 LYS A C 1
ATOM 585 O O . LYS A 1 72 ? -0.258 -8.114 6.933 1.00 80.94 72 LYS A O 1
ATOM 590 N N . LYS A 1 73 ? 1.559 -6.833 7.206 1.00 80.06 73 LYS A N 1
ATOM 591 C CA . LYS A 1 73 ? 1.892 -7.310 8.552 1.00 80.06 73 LYS A CA 1
ATOM 592 C C . LYS A 1 73 ? 0.746 -7.072 9.539 1.00 80.06 73 LYS A C 1
ATOM 594 O O . LYS A 1 73 ? 0.390 -7.993 10.266 1.00 80.06 73 LYS A O 1
ATOM 599 N N . TYR A 1 74 ? 0.154 -5.875 9.556 1.00 82.12 74 TYR A N 1
ATOM 600 C CA . TYR A 1 74 ? -1.008 -5.595 10.412 1.00 82.12 74 TYR A CA 1
ATOM 601 C C . TYR A 1 74 ? -2.249 -6.358 9.960 1.00 82.12 74 TYR A C 1
ATOM 603 O O . TYR A 1 74 ? -2.979 -6.884 10.796 1.00 82.12 74 TYR A O 1
ATOM 611 N N . ALA A 1 75 ? -2.496 -6.421 8.651 1.00 84.00 75 ALA A N 1
ATOM 612 C CA . ALA A 1 75 ? -3.655 -7.104 8.102 1.00 84.00 75 ALA A CA 1
ATOM 613 C C . ALA A 1 75 ? -3.637 -8.596 8.449 1.00 84.00 75 ALA A C 1
ATOM 615 O O . ALA A 1 75 ? -4.608 -9.095 9.012 1.00 84.00 75 ALA A O 1
ATOM 616 N N . ASP A 1 76 ? -2.523 -9.278 8.188 1.00 84.25 76 ASP A N 1
ATOM 617 C CA . ASP A 1 76 ? -2.339 -10.696 8.501 1.00 84.25 76 ASP A CA 1
ATOM 618 C C . ASP A 1 76 ? -2.452 -10.938 10.010 1.00 84.25 76 ASP A C 1
ATOM 620 O O . ASP A 1 76 ? -3.110 -11.883 10.447 1.00 84.25 76 ASP A O 1
ATOM 624 N N . PHE A 1 77 ? -1.878 -10.041 10.816 1.00 82.69 77 PHE A N 1
ATOM 625 C CA . PHE A 1 77 ? -1.951 -10.115 12.269 1.00 82.69 77 PHE A CA 1
ATOM 626 C C . PHE A 1 77 ? -3.387 -10.060 12.794 1.00 82.69 77 PHE A C 1
ATOM 628 O O . PHE A 1 77 ? -3.802 -10.959 13.515 1.00 82.69 77 PHE A O 1
ATOM 635 N N . TYR A 1 78 ? -4.169 -9.042 12.430 1.00 84.12 78 TYR A N 1
ATOM 636 C CA . TYR A 1 78 ? -5.543 -8.905 12.921 1.00 84.12 78 TYR A CA 1
ATOM 637 C C . TYR A 1 78 ? -6.478 -9.977 12.356 1.00 84.12 78 TYR A C 1
ATOM 639 O O . TYR A 1 78 ? -7.324 -10.496 13.086 1.00 84.12 78 TYR A O 1
ATOM 647 N N . ARG A 1 79 ? -6.285 -10.381 11.095 1.00 85.25 79 ARG A N 1
ATOM 648 C CA . ARG A 1 79 ? -7.038 -11.491 10.490 1.00 85.25 79 ARG A CA 1
ATOM 649 C C . ARG A 1 79 ? -6.803 -12.812 11.212 1.00 85.25 79 ARG A C 1
ATOM 651 O O . ARG A 1 79 ? -7.728 -13.613 11.294 1.00 85.25 79 ARG A O 1
ATOM 658 N N . HIS A 1 80 ? -5.611 -13.031 11.771 1.00 84.12 80 HIS A N 1
ATOM 659 C CA . HIS A 1 80 ? -5.331 -14.208 12.595 1.00 84.12 80 HIS A CA 1
ATOM 660 C C . HIS A 1 80 ? -6.232 -14.289 13.839 1.00 84.12 80 HIS A C 1
ATOM 662 O O . HIS A 1 80 ? -6.552 -15.383 14.293 1.00 84.12 80 HIS A O 1
ATOM 668 N N . PHE A 1 81 ? -6.674 -13.145 14.367 1.00 83.50 81 PHE A N 1
ATOM 669 C CA . PHE A 1 81 ? -7.638 -13.057 15.469 1.00 83.50 81 PHE A CA 1
ATOM 670 C C . PHE A 1 81 ? -9.087 -12.921 14.981 1.00 83.50 81 PHE A C 1
ATOM 672 O O . PHE A 1 81 ? -9.947 -12.494 15.744 1.00 83.50 81 PHE A O 1
ATOM 679 N N . GLU A 1 82 ? -9.355 -13.252 13.713 1.00 87.00 82 GLU A N 1
ATOM 680 C CA . GLU A 1 82 ? -10.676 -13.159 13.074 1.00 87.00 82 GLU A CA 1
ATOM 681 C C . GLU A 1 82 ? -11.263 -11.733 13.059 1.00 87.00 82 GLU A C 1
ATOM 683 O O . GLU A 1 82 ? -12.460 -11.535 12.847 1.00 87.00 82 GLU A O 1
ATOM 688 N N . VAL A 1 83 ? -10.414 -10.713 13.228 1.00 88.56 83 VAL A N 1
ATOM 689 C CA . VAL A 1 83 ? -10.817 -9.308 13.146 1.00 88.56 83 VAL A CA 1
ATOM 690 C C . VAL A 1 83 ? -10.857 -8.882 11.683 1.00 88.56 83 VAL A C 1
ATOM 692 O O . VAL A 1 83 ? -9.901 -9.075 10.925 1.00 88.56 83 VAL A O 1
ATOM 695 N N . GLN A 1 84 ? -11.963 -8.267 11.264 1.00 90.62 84 GLN A N 1
ATOM 696 C CA . GLN A 1 84 ? -12.093 -7.753 9.906 1.00 90.62 84 GLN A CA 1
ATOM 697 C C . GLN A 1 84 ? -11.252 -6.483 9.732 1.00 90.62 84 GLN A C 1
ATOM 699 O O . GLN A 1 84 ? -11.427 -5.502 10.452 1.00 90.62 84 GLN A O 1
ATOM 704 N N . VAL A 1 85 ? -10.366 -6.483 8.738 1.00 89.00 85 VAL A N 1
ATOM 705 C CA . VAL A 1 85 ? -9.424 -5.382 8.498 1.00 89.00 85 VAL A CA 1
ATOM 706 C C . VAL A 1 85 ? -9.851 -4.557 7.292 1.00 89.00 85 VAL A C 1
ATOM 708 O O . VAL A 1 85 ? -10.005 -5.091 6.193 1.00 89.00 85 VAL A O 1
ATOM 711 N N . PHE A 1 86 ? -9.975 -3.251 7.499 1.00 91.31 86 PHE A N 1
ATOM 712 C CA . PHE A 1 86 ? -10.088 -2.236 6.456 1.00 91.31 86 PHE A CA 1
ATOM 713 C C . PHE A 1 86 ? -8.827 -1.377 6.452 1.00 91.31 86 PHE A C 1
ATOM 715 O O . PHE A 1 86 ? -8.167 -1.243 7.479 1.00 91.31 86 PHE A O 1
ATOM 722 N N . SER A 1 87 ? -8.495 -0.773 5.318 1.00 88.88 87 SER A N 1
ATOM 723 C CA . SER A 1 87 ? -7.327 0.099 5.190 1.00 88.88 87 SER A CA 1
ATOM 724 C C . SER A 1 87 ? -7.659 1.319 4.344 1.00 88.88 87 SER A C 1
ATOM 726 O O . SER A 1 87 ? -8.232 1.175 3.264 1.00 88.88 87 SER A O 1
ATOM 728 N N . LEU A 1 88 ? -7.261 2.496 4.818 1.00 89.81 88 LEU A N 1
ATOM 729 C CA . LEU A 1 88 ? -7.201 3.723 4.036 1.00 89.81 88 LEU A CA 1
ATOM 730 C C . LEU A 1 88 ? -5.731 4.041 3.765 1.00 89.81 88 LEU A C 1
ATOM 732 O O . LEU A 1 88 ? -4.929 4.123 4.694 1.00 89.81 88 LEU A O 1
ATOM 736 N N . VAL A 1 89 ? -5.392 4.169 2.488 1.00 86.31 89 VAL A N 1
ATOM 737 C CA . VAL A 1 89 ? -4.030 4.416 2.010 1.00 86.31 89 VAL A CA 1
ATOM 738 C C . VAL A 1 89 ? -4.069 5.396 0.852 1.00 86.31 89 VAL A C 1
ATOM 740 O O . VAL A 1 89 ? -5.081 5.479 0.149 1.00 86.31 89 VAL A O 1
ATOM 743 N N . ASP A 1 90 ? -2.960 6.095 0.643 1.00 86.06 90 ASP A N 1
ATOM 744 C CA . ASP A 1 90 ? -2.789 6.976 -0.506 1.00 86.06 90 ASP A CA 1
ATOM 745 C C . ASP A 1 90 ? -2.896 6.238 -1.852 1.00 86.06 90 ASP A C 1
ATOM 747 O O . ASP A 1 90 ? -2.732 5.017 -1.964 1.00 86.06 90 ASP A O 1
ATOM 751 N N . LEU A 1 91 ? -3.149 7.018 -2.906 1.00 84.69 91 LEU A N 1
ATOM 752 C CA . LEU A 1 91 ? -3.350 6.525 -4.269 1.00 84.69 91 LEU A CA 1
ATOM 753 C C . LEU A 1 91 ? -2.086 5.915 -4.898 1.00 84.69 91 LEU A C 1
ATOM 755 O O . LEU A 1 91 ? -2.194 5.014 -5.731 1.00 84.69 91 LEU A O 1
ATOM 759 N N . ASP A 1 92 ? -0.899 6.377 -4.497 1.00 81.50 92 ASP A N 1
ATOM 760 C CA . ASP A 1 92 ? 0.402 5.845 -4.937 1.00 81.50 92 ASP A CA 1
ATOM 761 C C . ASP A 1 92 ? 0.533 4.330 -4.687 1.00 81.50 92 ASP A C 1
ATOM 763 O O . ASP A 1 92 ? 1.262 3.645 -5.404 1.00 81.50 92 ASP A O 1
ATOM 767 N N . MET A 1 93 ? -0.256 3.780 -3.760 1.00 83.56 93 MET A N 1
ATOM 768 C CA . MET A 1 93 ? -0.352 2.351 -3.492 1.00 83.56 93 MET A CA 1
ATOM 769 C C . MET A 1 93 ? -0.796 1.521 -4.705 1.00 83.56 93 MET A C 1
ATOM 771 O O . MET A 1 93 ? -0.462 0.339 -4.813 1.00 83.56 93 MET A O 1
ATOM 775 N N . LEU A 1 94 ? -1.542 2.113 -5.644 1.00 85.12 94 LEU A N 1
ATOM 776 C CA . LEU A 1 94 ? -1.901 1.443 -6.897 1.00 85.12 94 LEU A CA 1
ATOM 777 C C . LEU A 1 94 ? -0.677 1.201 -7.787 1.00 85.12 94 LEU A C 1
ATOM 779 O O . LEU A 1 94 ? -0.654 0.231 -8.548 1.00 85.12 94 LEU A O 1
ATOM 783 N N . ILE A 1 95 ? 0.344 2.046 -7.675 1.00 83.44 95 ILE A N 1
ATOM 784 C CA . ILE A 1 95 ? 1.604 1.897 -8.401 1.00 83.44 95 ILE A CA 1
ATOM 785 C C . ILE A 1 95 ? 2.540 1.007 -7.585 1.00 83.44 95 ILE A C 1
ATOM 787 O O . ILE A 1 95 ? 2.954 -0.046 -8.074 1.00 83.44 95 ILE A O 1
ATOM 791 N N . ASP A 1 96 ? 2.791 1.362 -6.322 1.00 76.94 96 ASP A N 1
ATOM 792 C CA . ASP A 1 96 ? 3.776 0.694 -5.473 1.00 76.94 96 ASP A CA 1
ATOM 793 C C . ASP A 1 96 ? 3.164 0.097 -4.213 1.00 76.94 96 ASP A C 1
ATOM 795 O O . ASP A 1 96 ? 2.696 0.798 -3.321 1.00 76.94 96 ASP A O 1
ATOM 799 N N . GLY A 1 97 ? 3.289 -1.220 -4.078 1.00 75.31 97 GLY A N 1
ATOM 800 C CA . GLY A 1 97 ? 2.883 -1.945 -2.881 1.00 75.31 97 GLY A CA 1
ATOM 801 C C . GLY A 1 97 ? 1.528 -2.628 -2.996 1.00 75.31 97 GLY A C 1
ATOM 802 O O . GLY A 1 97 ? 1.171 -3.350 -2.073 1.00 75.31 97 GLY A O 1
ATOM 803 N N . PHE A 1 98 ? 0.792 -2.464 -4.097 1.00 82.25 98 PHE A N 1
ATOM 804 C CA . PHE A 1 98 ? -0.489 -3.139 -4.329 1.00 82.25 98 PHE A CA 1
ATOM 805 C C . PHE A 1 98 ? -0.445 -4.659 -4.081 1.00 82.25 98 PHE A C 1
ATOM 807 O O . PHE A 1 98 ? -1.411 -5.242 -3.596 1.00 82.25 98 PHE A O 1
ATOM 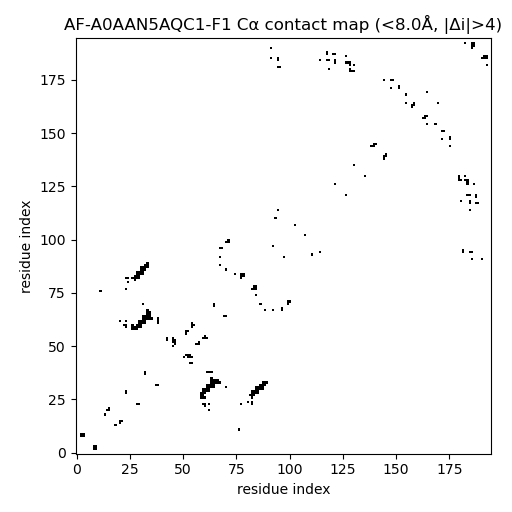814 N N . ASP A 1 99 ? 0.705 -5.284 -4.347 1.00 77.88 99 ASP A N 1
ATOM 815 C CA . ASP A 1 99 ? 1.034 -6.694 -4.098 1.00 77.88 99 ASP A CA 1
ATOM 816 C C . ASP A 1 99 ? 0.963 -7.113 -2.617 1.00 77.88 99 ASP A C 1
ATOM 818 O O . ASP A 1 99 ? 0.919 -8.300 -2.288 1.00 77.88 99 ASP A O 1
ATOM 822 N N . LYS A 1 100 ? 0.919 -6.146 -1.698 1.00 75.69 100 LYS A N 1
ATOM 823 C CA . LYS A 1 100 ? 0.762 -6.375 -0.257 1.00 75.69 100 LYS A CA 1
ATOM 824 C C . LYS A 1 100 ? -0.668 -6.726 0.146 1.00 75.69 100 LYS A C 1
ATOM 826 O O . LYS A 1 100 ? -0.864 -7.145 1.285 1.00 75.69 100 LYS A O 1
ATOM 831 N N . TYR A 1 101 ? -1.644 -6.562 -0.742 1.00 76.75 101 TYR A N 1
ATOM 832 C CA . TYR A 1 101 ? -3.030 -6.926 -0.483 1.00 76.75 101 TYR A CA 1
ATOM 833 C C . TYR A 1 101 ? -3.407 -8.235 -1.169 1.00 76.75 101 TYR A C 1
ATOM 835 O O . TYR A 1 101 ? -3.036 -8.504 -2.308 1.00 76.75 101 TYR A O 1
ATOM 843 N N . GLU A 1 102 ? -4.226 -9.023 -0.484 1.00 75.69 102 GLU A N 1
ATOM 844 C CA . GLU A 1 102 ? -4.949 -10.126 -1.107 1.00 75.69 102 GLU A CA 1
ATOM 845 C C . GLU A 1 102 ? -6.217 -9.571 -1.746 1.00 75.69 102 GLU A C 1
ATOM 847 O O . GLU A 1 102 ? -7.109 -9.084 -1.045 1.00 75.69 102 GLU A O 1
ATOM 852 N N . ILE A 1 103 ? -6.284 -9.606 -3.075 1.00 80.12 103 ILE A N 1
ATOM 853 C CA . ILE A 1 103 ? -7.380 -9.001 -3.828 1.00 80.12 103 ILE A CA 1
ATOM 854 C C . ILE A 1 103 ? -7.917 -9.980 -4.871 1.00 80.12 103 ILE A C 1
ATOM 856 O O . ILE A 1 103 ? -7.176 -10.779 -5.439 1.00 80.12 103 ILE A O 1
ATOM 860 N N . GLY A 1 104 ? -9.226 -9.922 -5.118 1.00 83.38 104 GLY A N 1
ATOM 861 C CA . GLY A 1 104 ? -9.879 -10.721 -6.150 1.00 83.38 104 GLY A CA 1
ATOM 862 C C . GLY A 1 104 ? -9.461 -10.327 -7.571 1.00 83.38 104 GLY A C 1
ATOM 863 O O . GLY A 1 104 ? -9.107 -9.176 -7.837 1.00 83.38 104 GLY A O 1
ATOM 864 N N . ALA A 1 105 ? -9.576 -11.285 -8.495 1.00 86.25 105 ALA A N 1
ATOM 865 C CA . ALA A 1 105 ? -9.179 -11.146 -9.901 1.00 86.25 105 ALA A CA 1
ATOM 866 C C . ALA A 1 105 ? -9.801 -9.929 -10.614 1.00 86.25 105 ALA A C 1
ATOM 868 O O . ALA A 1 105 ? -9.157 -9.310 -11.454 1.00 86.25 105 ALA A O 1
ATOM 869 N N . GLU A 1 106 ? -11.027 -9.542 -10.252 1.00 89.38 106 GLU A N 1
ATOM 870 C CA . GLU A 1 106 ? -11.699 -8.376 -10.840 1.00 89.38 106 GLU A CA 1
ATOM 871 C C . GLU A 1 10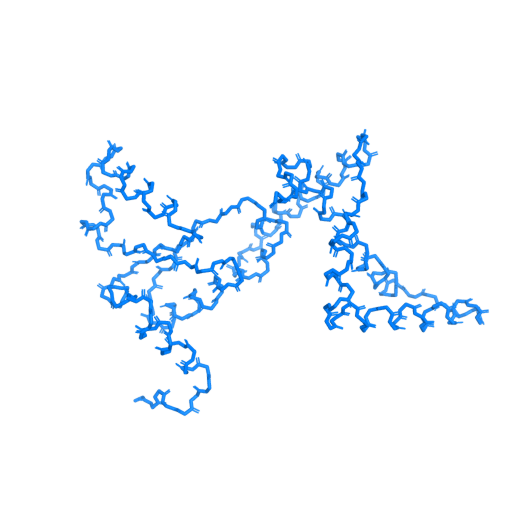6 ? -10.945 -7.064 -10.566 1.00 89.38 106 GLU A C 1
ATOM 873 O O . GLU A 1 106 ? -10.779 -6.232 -11.456 1.00 89.38 106 GLU A O 1
ATOM 878 N N . ILE A 1 107 ? -10.477 -6.864 -9.332 1.00 87.75 107 ILE A N 1
ATOM 879 C CA . ILE A 1 107 ? -9.786 -5.628 -8.949 1.00 87.75 107 ILE A CA 1
ATOM 880 C C . ILE A 1 107 ? -8.369 -5.617 -9.536 1.00 87.75 107 ILE A C 1
ATOM 882 O O . ILE A 1 107 ? -7.892 -4.558 -9.941 1.00 87.75 107 ILE A O 1
ATOM 886 N N . LEU A 1 108 ? -7.726 -6.787 -9.637 1.00 88.00 108 LEU A N 1
ATOM 887 C CA . LEU A 1 108 ? -6.449 -6.937 -10.340 1.00 88.00 108 LEU A CA 1
ATOM 888 C C . LEU A 1 108 ? -6.571 -6.494 -11.803 1.00 88.00 108 LEU A C 1
ATOM 890 O O . LEU A 1 108 ? -5.814 -5.629 -12.230 1.00 88.00 108 LEU A O 1
ATOM 894 N N . SER A 1 109 ? -7.589 -6.978 -12.518 1.00 89.69 109 SER A N 1
ATOM 895 C CA . SER A 1 109 ? -7.848 -6.574 -13.905 1.00 89.69 109 SER A CA 1
ATOM 896 C C . SER A 1 109 ? -8.109 -5.067 -14.037 1.00 89.69 109 SER A C 1
ATOM 898 O O . SER A 1 109 ? -7.532 -4.419 -14.904 1.00 89.69 109 SER A O 1
ATOM 900 N N . LYS A 1 110 ? -8.894 -4.463 -13.131 1.00 91.69 110 LYS A N 1
ATOM 901 C CA . LYS A 1 110 ? -9.108 -3.001 -13.134 1.00 91.69 110 LYS A CA 1
ATOM 902 C C . LYS A 1 110 ? -7.821 -2.212 -12.906 1.00 91.69 110 LYS A C 1
ATOM 904 O O . LYS A 1 110 ? -7.662 -1.129 -13.467 1.00 91.69 110 LYS A O 1
ATOM 909 N N . ARG A 1 111 ? -6.916 -2.723 -12.066 1.00 90.19 111 ARG A N 1
ATOM 910 C CA . ARG A 1 111 ? -5.600 -2.113 -11.866 1.00 90.19 111 ARG A CA 1
ATOM 911 C C . ARG A 1 111 ? -4.748 -2.231 -13.123 1.00 90.19 111 ARG A C 1
ATOM 913 O O . ARG A 1 111 ? -4.128 -1.246 -13.497 1.00 90.19 111 ARG A O 1
ATOM 920 N N . GLU A 1 112 ? -4.709 -3.391 -13.764 1.00 90.06 112 GLU A N 1
ATOM 921 C CA . GLU A 1 112 ? -3.958 -3.587 -15.010 1.00 90.06 112 GLU A CA 1
ATOM 922 C C . GLU A 1 112 ? -4.449 -2.640 -16.111 1.00 90.06 112 GLU A C 1
ATOM 924 O O . GLU A 1 112 ? -3.639 -1.963 -16.741 1.00 90.06 112 GLU A O 1
ATOM 929 N N . ASP A 1 113 ? -5.768 -2.491 -16.259 1.00 92.25 113 ASP A N 1
ATOM 930 C CA . ASP A 1 113 ? -6.370 -1.529 -17.186 1.00 92.25 113 ASP A CA 1
ATOM 931 C C . ASP A 1 113 ? -5.991 -0.077 -16.858 1.00 92.25 113 ASP A C 1
ATOM 933 O O . ASP A 1 113 ? -5.785 0.735 -17.762 1.00 92.25 113 ASP A O 1
ATOM 937 N N . LEU A 1 114 ? -5.913 0.273 -15.568 1.00 90.50 114 LEU A N 1
ATOM 938 C CA . LEU A 1 114 ? -5.447 1.588 -15.132 1.00 90.50 114 LEU A CA 1
ATOM 939 C C . LEU A 1 114 ? -3.978 1.796 -15.508 1.00 90.50 114 LEU A C 1
ATOM 941 O O . LEU A 1 114 ? -3.662 2.815 -16.112 1.00 90.50 114 LEU A O 1
ATOM 945 N N . LEU A 1 115 ? -3.100 0.848 -15.171 1.00 89.19 115 LEU A N 1
ATOM 946 C CA . LEU A 1 115 ? -1.667 0.944 -15.461 1.00 89.19 115 LEU A CA 1
ATOM 947 C C . LEU A 1 115 ? -1.421 1.074 -16.963 1.00 89.19 115 LEU A C 1
ATOM 949 O O . LEU A 1 115 ? -0.685 1.964 -17.370 1.00 89.19 115 LEU A O 1
ATOM 953 N N . LYS A 1 116 ? -2.128 0.286 -17.777 1.00 89.50 116 LYS A N 1
ATOM 954 C CA . LYS A 1 116 ? -2.052 0.378 -19.235 1.00 89.50 116 LYS A CA 1
ATOM 955 C C . LYS A 1 116 ? -2.439 1.764 -19.751 1.00 89.50 116 LYS A C 1
ATOM 957 O O . LYS A 1 116 ? -1.734 2.327 -20.573 1.00 89.50 116 LYS A O 1
ATOM 962 N N . LYS A 1 117 ? -3.521 2.353 -19.235 1.00 89.12 117 LYS A N 1
ATOM 963 C CA . LYS A 1 117 ? -3.912 3.721 -19.613 1.00 89.12 117 LYS A CA 1
ATOM 964 C C . LYS A 1 117 ? -2.873 4.760 -19.205 1.00 89.12 117 LYS A C 1
ATOM 966 O O . LYS A 1 117 ? -2.692 5.734 -19.925 1.00 89.12 117 LYS A O 1
ATOM 971 N N . LEU A 1 118 ? -2.231 4.590 -18.048 1.00 86.69 118 LEU A N 1
ATOM 972 C CA . LEU A 1 118 ? -1.148 5.479 -17.625 1.00 86.69 118 LEU A CA 1
ATOM 973 C C . LEU A 1 118 ? 0.056 5.350 -18.563 1.00 86.69 118 LEU A C 1
ATOM 975 O O . LEU A 1 118 ? 0.627 6.369 -18.939 1.00 86.69 118 LEU A O 1
ATOM 979 N N . ASP A 1 119 ? 0.389 4.132 -18.985 1.00 85.56 119 ASP A N 1
ATOM 980 C CA . ASP A 1 119 ? 1.464 3.884 -19.947 1.00 85.56 119 ASP A CA 1
ATOM 981 C C . ASP A 1 119 ? 1.137 4.509 -21.317 1.00 85.56 119 ASP A C 1
ATOM 983 O O . ASP A 1 119 ? 1.944 5.276 -21.838 1.00 85.56 119 ASP A O 1
ATOM 987 N N . ASP A 1 120 ? -0.083 4.325 -21.835 1.00 86.56 120 ASP A N 1
ATOM 988 C CA . ASP A 1 120 ? -0.542 4.936 -23.096 1.00 86.56 120 ASP A CA 1
ATOM 989 C C . ASP A 1 120 ? -0.468 6.485 -23.055 1.00 86.56 120 ASP A C 1
ATOM 991 O O . ASP A 1 120 ? -0.144 7.151 -24.045 1.00 86.56 120 ASP A O 1
ATOM 995 N N . ILE A 1 121 ? -0.768 7.091 -21.897 1.00 84.50 121 ILE A N 1
ATOM 996 C CA . ILE A 1 121 ? -0.634 8.543 -21.683 1.00 84.50 121 ILE A CA 1
ATOM 997 C C . ILE A 1 121 ? 0.842 8.952 -21.630 1.00 84.50 121 ILE A C 1
ATOM 999 O O . ILE A 1 121 ? 1.196 10.015 -22.138 1.00 84.50 121 ILE A O 1
ATOM 1003 N N . SER A 1 122 ? 1.706 8.122 -21.043 1.00 80.94 122 SER A N 1
ATOM 1004 C CA . SER A 1 122 ? 3.143 8.394 -20.977 1.00 80.94 122 SER A CA 1
ATOM 1005 C C . SER A 1 122 ? 3.790 8.410 -22.363 1.00 80.94 122 SER A C 1
ATOM 1007 O O . SER A 1 122 ? 4.599 9.288 -22.638 1.00 80.94 122 SER A O 1
ATOM 1009 N N . GLU A 1 123 ? 3.365 7.517 -23.264 1.00 79.06 123 GLU A N 1
ATOM 1010 C CA . GLU A 1 123 ? 3.878 7.430 -24.638 1.00 79.06 123 GLU A CA 1
ATOM 1011 C C . GLU A 1 123 ? 3.393 8.577 -25.541 1.00 79.06 123 GLU A C 1
ATOM 1013 O O . GLU A 1 123 ? 4.032 8.899 -26.543 1.00 79.06 123 GLU A O 1
ATOM 1018 N N . SER A 1 124 ? 2.256 9.196 -25.205 1.00 75.88 124 SER A N 1
ATOM 1019 C CA . SER A 1 124 ? 1.636 10.277 -25.987 1.00 75.88 124 SER A CA 1
ATOM 1020 C C . SER A 1 124 ? 1.870 11.683 -25.424 1.00 75.88 124 SER A C 1
ATOM 1022 O O . SER A 1 124 ? 1.547 12.669 -26.093 1.00 75.88 124 SER A O 1
ATOM 1024 N N . GLY A 1 125 ? 2.415 11.789 -24.211 1.00 67.25 125 GLY A N 1
ATOM 1025 C CA . GLY A 1 125 ? 2.701 13.043 -23.520 1.00 67.25 125 GLY A CA 1
ATOM 1026 C C . GLY A 1 125 ? 4.185 13.411 -23.498 1.00 67.25 125 GLY A C 1
ATOM 1027 O O . GLY A 1 125 ? 5.050 12.630 -23.873 1.00 67.25 125 GLY A O 1
ATOM 1028 N N . ASP A 1 126 ? 4.473 14.619 -23.018 1.00 64.88 126 ASP A N 1
ATOM 1029 C CA . ASP A 1 126 ? 5.833 15.145 -22.833 1.00 64.88 126 ASP A CA 1
ATOM 1030 C C . ASP A 1 126 ? 6.218 15.012 -21.343 1.00 64.88 126 ASP A C 1
ATOM 1032 O O . ASP A 1 126 ? 6.362 16.000 -20.619 1.00 64.88 126 ASP A O 1
ATOM 1036 N N . PHE A 1 127 ? 6.238 13.771 -20.838 1.00 68.06 127 PHE A N 1
ATOM 1037 C CA . PHE A 1 127 ? 6.592 13.461 -19.447 1.00 68.06 127 PHE A CA 1
ATOM 1038 C C . PHE A 1 127 ? 8.067 13.070 -19.346 1.00 68.06 127 PHE A C 1
ATOM 1040 O O . PHE A 1 127 ? 8.552 12.244 -20.116 1.00 68.06 127 PHE A O 1
ATOM 1047 N N . ASP A 1 128 ? 8.775 13.644 -18.375 1.00 64.19 128 ASP A N 1
ATOM 1048 C CA . ASP A 1 128 ? 10.184 13.335 -18.146 1.00 64.19 128 ASP A CA 1
ATOM 1049 C C . ASP A 1 128 ? 10.322 12.061 -17.299 1.00 64.19 128 ASP A C 1
ATOM 1051 O O . ASP A 1 128 ? 9.870 11.995 -16.147 1.00 64.19 128 ASP A O 1
ATOM 1055 N N . SER A 1 129 ? 10.947 11.038 -17.883 1.00 63.09 129 SER A N 1
ATOM 1056 C CA . SER A 1 129 ? 11.231 9.762 -17.226 1.00 63.09 129 SER A CA 1
ATOM 1057 C C . SER A 1 129 ? 12.399 9.837 -16.244 1.00 63.09 129 SER A C 1
ATOM 1059 O O . SER A 1 129 ? 12.592 8.898 -15.467 1.00 63.09 129 SER A O 1
ATOM 1061 N N . ASP A 1 130 ? 13.183 10.922 -16.257 1.00 63.12 130 ASP A N 1
ATOM 1062 C CA . ASP A 1 130 ? 14.417 11.011 -15.485 1.00 63.12 130 ASP A CA 1
ATOM 1063 C C . ASP A 1 130 ? 14.163 10.882 -13.976 1.00 63.12 130 ASP A C 1
ATOM 1065 O O . ASP A 1 130 ? 13.529 11.707 -13.307 1.00 63.12 130 ASP A O 1
ATOM 1069 N N . LEU A 1 131 ? 14.740 9.830 -13.396 1.00 61.84 131 LEU A N 1
ATOM 1070 C CA . LEU A 1 131 ? 14.806 9.665 -11.951 1.00 61.84 131 LEU A CA 1
ATOM 1071 C C . LEU A 1 131 ? 15.814 10.653 -11.358 1.00 61.84 131 LEU A C 1
ATOM 1073 O O . LEU A 1 131 ? 16.964 10.771 -11.798 1.00 61.84 131 LEU A O 1
ATOM 1077 N N . LYS A 1 132 ? 15.442 11.305 -10.252 1.00 68.06 132 LYS A N 1
ATOM 1078 C CA . LYS A 1 132 ? 16.381 12.143 -9.492 1.00 68.06 132 LYS A CA 1
ATOM 1079 C C . LYS A 1 132 ? 17.610 11.318 -9.080 1.00 68.06 132 LYS A C 1
ATOM 1081 O O . LYS A 1 132 ? 17.504 10.190 -8.596 1.00 68.06 132 LYS A O 1
ATOM 1086 N N . LYS A 1 133 ? 18.805 11.922 -9.146 1.00 62.16 133 LYS A N 1
ATOM 1087 C CA . LYS A 1 133 ? 20.082 11.284 -8.741 1.00 62.16 133 LYS A CA 1
ATOM 1088 C C . LYS A 1 133 ? 20.055 10.685 -7.325 1.00 62.16 133 LYS A C 1
ATOM 1090 O O . LYS A 1 133 ? 20.728 9.688 -7.064 1.00 62.16 133 LYS A O 1
ATOM 1095 N N . SER A 1 134 ? 19.296 11.283 -6.402 1.00 62.62 134 SER A N 1
ATOM 1096 C CA . SER A 1 134 ? 19.078 10.758 -5.047 1.00 62.62 134 SER A CA 1
ATOM 1097 C C . SER A 1 134 ? 18.346 9.413 -5.059 1.00 62.62 134 SER A C 1
ATOM 1099 O O . SER A 1 134 ? 18.752 8.504 -4.333 1.00 62.62 134 SER A O 1
ATOM 1101 N N . LYS A 1 135 ? 17.338 9.262 -5.925 1.00 65.19 135 LYS A N 1
ATOM 1102 C CA . LYS A 1 135 ? 16.547 8.041 -6.090 1.00 65.19 135 LYS A CA 1
ATOM 1103 C C . LYS A 1 135 ? 17.362 6.921 -6.728 1.00 65.19 135 LYS A C 1
ATOM 1105 O O . LYS A 1 135 ? 17.408 5.819 -6.190 1.00 65.19 135 LYS A O 1
ATOM 1110 N N . ILE A 1 136 ? 18.148 7.230 -7.759 1.00 64.31 136 ILE A N 1
ATOM 1111 C CA . ILE A 1 136 ? 19.102 6.284 -8.372 1.00 64.31 136 ILE A CA 1
ATOM 1112 C C . ILE A 1 136 ? 20.106 5.757 -7.328 1.00 64.31 136 ILE A C 1
ATOM 1114 O O . ILE A 1 136 ? 20.420 4.563 -7.261 1.00 64.31 136 ILE A O 1
ATOM 1118 N N . LYS A 1 137 ? 20.597 6.637 -6.447 1.00 61.69 137 LYS A N 1
ATOM 1119 C CA . LYS A 1 137 ? 21.502 6.260 -5.350 1.00 61.69 137 LYS A CA 1
ATOM 1120 C C . LYS A 1 137 ? 20.823 5.382 -4.289 1.00 61.69 137 LYS A C 1
ATOM 1122 O O . LYS A 1 137 ? 21.490 4.561 -3.662 1.00 61.69 137 LYS A O 1
ATOM 1127 N N . GLU A 1 138 ? 19.524 5.551 -4.065 1.00 68.62 138 GLU A N 1
ATOM 1128 C CA . GLU A 1 138 ? 18.725 4.687 -3.189 1.00 68.62 138 GLU A CA 1
ATOM 1129 C C . GLU A 1 138 ? 18.542 3.294 -3.815 1.00 68.62 138 GLU A C 1
ATOM 1131 O O . GLU A 1 138 ? 18.836 2.287 -3.169 1.00 68.62 138 GLU A O 1
ATOM 1136 N N . LEU A 1 139 ? 18.150 3.233 -5.092 1.00 66.19 139 LEU A N 1
ATOM 1137 C CA . LEU A 1 139 ? 17.945 1.986 -5.837 1.00 66.19 139 LEU A CA 1
ATOM 1138 C C . LEU A 1 139 ? 19.212 1.136 -5.873 1.00 66.19 139 LEU A C 1
ATOM 1140 O O . LEU A 1 139 ? 19.179 -0.037 -5.513 1.00 66.19 139 LEU A O 1
ATOM 1144 N N . THR A 1 140 ? 20.358 1.745 -6.183 1.00 62.69 140 THR A N 1
ATOM 1145 C CA . THR A 1 140 ? 21.665 1.061 -6.222 1.00 62.69 140 THR A CA 1
ATOM 1146 C C . THR A 1 140 ? 22.116 0.477 -4.879 1.00 62.69 140 THR A C 1
ATOM 1148 O O . THR A 1 140 ? 22.973 -0.414 -4.843 1.00 62.69 140 THR A O 1
ATOM 1151 N N . ARG A 1 141 ? 21.545 0.936 -3.758 1.00 66.31 141 ARG A N 1
ATOM 1152 C CA . ARG A 1 141 ? 21.787 0.361 -2.426 1.00 66.31 141 ARG A CA 1
ATOM 1153 C C . ARG A 1 141 ? 20.896 -0.841 -2.128 1.00 66.31 141 ARG A C 1
ATOM 1155 O O . ARG A 1 141 ? 21.282 -1.652 -1.285 1.00 66.31 141 ARG A O 1
ATOM 1162 N N . ARG A 1 142 ? 19.747 -0.986 -2.797 1.00 71.38 142 ARG A N 1
ATOM 1163 C CA . ARG A 1 142 ? 18.844 -2.128 -2.605 1.00 71.38 142 ARG A CA 1
ATOM 1164 C C . ARG A 1 142 ? 19.536 -3.407 -3.079 1.00 71.38 142 ARG A C 1
ATOM 1166 O O . ARG A 1 142 ? 20.085 -3.467 -4.176 1.00 71.38 142 ARG A O 1
ATOM 1173 N N . TYR A 1 143 ? 19.509 -4.444 -2.244 1.00 58.06 143 TYR A N 1
ATOM 1174 C CA . TYR A 1 143 ? 20.196 -5.712 -2.515 1.00 58.06 143 TYR A CA 1
ATOM 1175 C C . TYR A 1 143 ? 19.739 -6.356 -3.835 1.00 58.06 143 TYR A C 1
ATOM 1177 O O . TYR A 1 143 ? 20.570 -6.767 -4.641 1.00 58.06 143 TYR A O 1
ATOM 1185 N N . ASN A 1 144 ? 18.428 -6.322 -4.097 1.00 70.12 144 ASN A N 1
ATOM 1186 C CA . ASN A 1 144 ? 17.828 -6.833 -5.329 1.00 70.12 144 ASN A CA 1
ATOM 1187 C C . ASN A 1 144 ? 18.372 -6.114 -6.583 1.00 70.12 144 ASN A C 1
ATOM 1189 O O . ASN A 1 144 ? 18.690 -6.745 -7.583 1.00 70.12 144 ASN A O 1
ATOM 1193 N N . TRP A 1 145 ? 18.606 -4.799 -6.513 1.00 72.12 145 TRP A N 1
ATOM 1194 C CA . TRP A 1 145 ? 19.144 -4.040 -7.647 1.00 72.12 145 TRP A CA 1
ATOM 1195 C C . TRP A 1 145 ? 20.552 -4.488 -8.052 1.00 72.12 145 TRP A C 1
ATOM 1197 O O . TRP A 1 145 ? 20.868 -4.568 -9.235 1.00 72.12 145 TRP A O 1
ATOM 1207 N N . LYS A 1 146 ? 21.407 -4.825 -7.078 1.00 73.56 146 LYS A N 1
ATOM 1208 C CA . LYS A 1 146 ? 22.752 -5.344 -7.368 1.00 73.56 146 LYS A CA 1
ATOM 1209 C C . LYS A 1 146 ? 22.702 -6.693 -8.074 1.00 73.56 146 LYS A C 1
ATOM 1211 O O . LYS A 1 146 ? 23.491 -6.914 -8.984 1.00 73.56 146 LYS A O 1
ATOM 1216 N N . GLN A 1 147 ? 21.791 -7.573 -7.661 1.00 78.00 147 GLN A N 1
ATOM 1217 C CA . GLN A 1 147 ? 21.598 -8.871 -8.308 1.00 78.00 147 GLN A CA 1
ATOM 1218 C C . GLN A 1 147 ? 21.113 -8.695 -9.749 1.00 78.00 147 GLN A C 1
ATOM 1220 O O . GLN A 1 147 ? 21.725 -9.245 -10.659 1.00 78.00 147 GLN A O 1
ATOM 1225 N N . LYS A 1 148 ? 20.110 -7.837 -9.967 1.00 75.69 148 LYS A N 1
ATOM 1226 C CA . LYS A 1 148 ? 19.616 -7.489 -11.309 1.00 75.69 148 LYS A CA 1
ATOM 1227 C C . LYS A 1 148 ? 20.700 -6.888 -12.202 1.00 75.69 148 LYS A C 1
ATOM 1229 O O . LYS A 1 148 ? 20.850 -7.267 -13.356 1.00 75.69 148 LYS A O 1
ATOM 1234 N N . TYR A 1 149 ? 21.507 -5.980 -11.662 1.00 78.50 149 TYR A N 1
ATOM 1235 C CA . TYR A 1 149 ? 22.609 -5.381 -12.410 1.00 78.50 149 TYR A CA 1
ATOM 1236 C C . TYR A 1 149 ? 23.696 -6.404 -12.774 1.00 78.50 149 TYR A C 1
ATOM 1238 O O . TYR A 1 149 ? 24.275 -6.335 -13.857 1.00 78.50 149 TYR A O 1
ATOM 1246 N N . SER A 1 150 ? 23.974 -7.373 -11.897 1.00 81.00 150 SER A N 1
ATOM 1247 C CA . SER A 1 150 ? 24.857 -8.497 -12.228 1.00 81.00 150 SER A CA 1
ATOM 1248 C C . SER A 1 150 ? 24.258 -9.381 -13.322 1.00 81.00 150 SER A C 1
ATOM 1250 O O . SER A 1 150 ? 24.964 -9.691 -14.277 1.00 81.00 150 SER A O 1
ATOM 1252 N N . ARG A 1 151 ? 22.957 -9.695 -13.249 1.00 81.81 151 ARG A N 1
ATOM 1253 C CA . ARG A 1 151 ? 22.235 -10.440 -14.293 1.00 81.81 151 ARG A CA 1
ATOM 1254 C C . ARG A 1 151 ? 22.325 -9.741 -15.651 1.00 81.81 151 ARG A C 1
ATOM 1256 O O . ARG A 1 151 ? 22.659 -10.373 -16.644 1.00 81.81 151 ARG A O 1
ATOM 1263 N N . LEU A 1 152 ? 22.163 -8.419 -15.690 1.00 84.06 152 LEU A N 1
ATOM 1264 C CA . LEU A 1 152 ? 22.343 -7.635 -16.916 1.00 84.06 152 LEU A CA 1
ATOM 1265 C C . LEU A 1 152 ? 23.755 -7.771 -17.505 1.00 84.06 152 LEU A C 1
ATOM 1267 O O . LEU A 1 152 ? 23.913 -7.832 -18.721 1.00 84.06 152 LEU A O 1
ATOM 1271 N N . LYS A 1 153 ? 24.801 -7.822 -16.669 1.00 84.25 153 LYS A N 1
ATOM 1272 C CA . LYS A 1 153 ? 26.176 -8.035 -17.155 1.00 84.25 153 LYS A CA 1
ATOM 1273 C C . LYS A 1 153 ? 26.359 -9.415 -17.778 1.00 84.25 153 LYS A C 1
ATOM 1275 O O . LYS A 1 153 ? 27.085 -9.533 -18.766 1.00 84.25 153 LYS A O 1
ATOM 1280 N N . GLU A 1 154 ? 25.719 -10.434 -17.213 1.00 85.56 154 GLU A N 1
ATOM 1281 C CA . GLU A 1 154 ? 25.701 -11.786 -17.780 1.00 85.56 154 GLU A CA 1
ATOM 1282 C C . GLU A 1 154 ? 25.003 -11.778 -19.144 1.00 85.56 154 GLU A C 1
ATOM 1284 O O . GLU A 1 154 ? 25.595 -12.216 -20.129 1.00 85.56 154 GLU A O 1
ATOM 1289 N N . LEU A 1 155 ? 23.816 -11.166 -19.234 1.00 85.06 155 LEU A N 1
ATOM 1290 C CA . LEU A 1 155 ? 23.076 -11.011 -20.491 1.00 85.06 155 LEU A CA 1
ATOM 1291 C C . LEU A 1 155 ? 23.878 -10.233 -21.539 1.00 85.06 155 LEU A C 1
ATOM 1293 O O . LEU A 1 155 ? 23.991 -10.662 -22.682 1.00 85.06 155 LEU A O 1
ATOM 1297 N N . ALA A 1 156 ? 24.531 -9.136 -21.154 1.00 83.50 156 ALA A N 1
ATOM 1298 C CA . ALA A 1 156 ? 25.379 -8.361 -22.058 1.00 83.50 156 ALA A CA 1
ATOM 1299 C C . ALA A 1 156 ? 26.582 -9.164 -22.587 1.00 83.50 156 ALA A C 1
ATOM 1301 O O . ALA A 1 156 ? 27.079 -8.882 -23.677 1.00 83.50 156 ALA A O 1
ATOM 1302 N N . THR A 1 157 ? 27.069 -10.144 -21.822 1.00 85.38 157 THR A N 1
ATOM 1303 C CA . THR A 1 157 ? 28.138 -11.054 -22.259 1.00 85.38 157 THR A CA 1
ATOM 1304 C C . THR A 1 157 ? 27.586 -12.080 -23.244 1.00 85.38 157 THR A C 1
ATOM 1306 O O . THR A 1 157 ? 28.139 -12.237 -24.328 1.00 85.38 157 THR A O 1
ATOM 1309 N N . LEU A 1 158 ? 26.433 -12.670 -22.926 1.00 86.44 158 LEU A N 1
ATOM 1310 C CA . LEU A 1 158 ? 25.731 -13.627 -23.779 1.00 86.44 158 LEU A CA 1
ATOM 1311 C C . LEU A 1 158 ? 25.390 -13.034 -25.156 1.00 86.44 158 LEU A C 1
ATOM 1313 O O . LEU A 1 158 ? 25.637 -13.665 -26.181 1.00 86.44 158 LEU A O 1
ATOM 1317 N N . VAL A 1 159 ? 24.919 -11.785 -25.199 1.00 86.38 159 VAL A N 1
ATOM 1318 C CA . VAL A 1 159 ? 24.630 -11.070 -26.455 1.00 86.38 159 VAL A CA 1
ATOM 1319 C C . VAL A 1 159 ? 25.894 -10.817 -27.275 1.00 86.38 159 VAL A C 1
ATOM 1321 O O . VAL A 1 159 ? 25.882 -10.979 -28.494 1.00 86.38 159 VAL A O 1
ATOM 1324 N N . LYS A 1 160 ? 27.009 -10.452 -26.630 1.00 83.25 160 LYS A N 1
ATOM 1325 C CA . LYS A 1 160 ? 28.298 -10.258 -27.319 1.00 83.25 160 LYS A CA 1
ATOM 1326 C C . LYS A 1 160 ? 28.837 -11.548 -27.929 1.00 83.25 160 LYS A C 1
ATOM 1328 O O . LYS A 1 160 ? 29.518 -11.493 -28.948 1.00 83.25 160 LYS A O 1
ATOM 1333 N N . GLU A 1 161 ? 28.531 -12.682 -27.315 1.00 88.19 161 GLU A N 1
ATOM 1334 C CA . GLU A 1 161 ? 28.892 -14.014 -27.801 1.00 88.19 161 GLU A CA 1
ATOM 1335 C C . GLU A 1 161 ? 27.915 -14.540 -28.871 1.00 88.19 161 GLU A C 1
ATOM 1337 O O . GLU A 1 161 ? 28.116 -15.629 -29.404 1.00 88.19 161 GLU A O 1
ATOM 1342 N N . GLY A 1 162 ? 26.889 -13.758 -29.236 1.00 82.25 162 GLY A N 1
ATOM 1343 C CA . GLY A 1 162 ? 25.883 -14.130 -30.233 1.00 82.25 162 GLY A CA 1
ATOM 1344 C C . GLY A 1 162 ? 24.846 -15.129 -29.716 1.00 82.25 162 GLY A C 1
ATOM 1345 O O . GLY A 1 162 ? 24.197 -15.805 -30.515 1.00 82.25 162 GLY A O 1
ATOM 1346 N N . GLY A 1 163 ? 24.707 -15.254 -28.394 1.00 81.06 163 GLY A N 1
ATOM 1347 C CA . GLY A 1 163 ? 23.721 -16.119 -27.761 1.00 81.06 163 GLY A CA 1
ATOM 1348 C C . GLY A 1 163 ? 22.284 -15.610 -27.950 1.00 81.06 163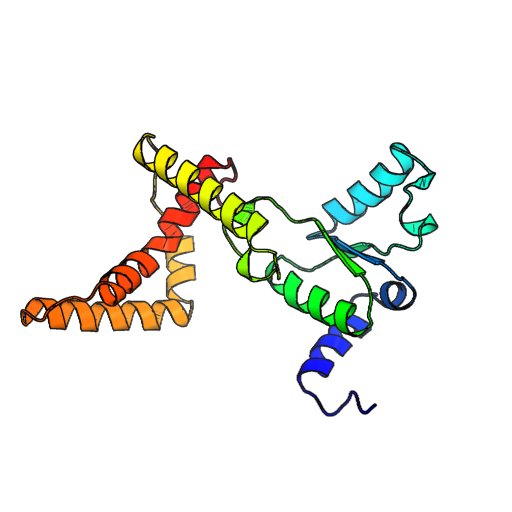 GLY A C 1
ATOM 1349 O O . GLY A 1 163 ? 22.064 -14.401 -28.061 1.00 81.06 163 GLY A O 1
ATOM 1350 N N . PRO A 1 164 ? 21.292 -16.516 -27.987 1.00 82.88 164 PRO A N 1
ATOM 1351 C CA . PRO A 1 164 ? 19.887 -16.140 -28.070 1.00 82.88 164 PRO A CA 1
ATOM 1352 C C . PRO A 1 164 ? 19.411 -15.510 -26.754 1.00 82.88 164 PRO A C 1
ATOM 1354 O O . PRO A 1 164 ? 19.713 -16.019 -25.678 1.00 82.88 164 PRO A O 1
ATOM 1357 N N . ILE A 1 165 ? 18.638 -14.431 -26.857 1.00 83.31 165 ILE A N 1
ATOM 1358 C CA . ILE A 1 165 ? 17.933 -13.801 -25.734 1.00 83.31 165 ILE A CA 1
ATOM 1359 C C . ILE A 1 165 ? 16.521 -14.390 -25.687 1.00 83.31 165 ILE A C 1
ATOM 13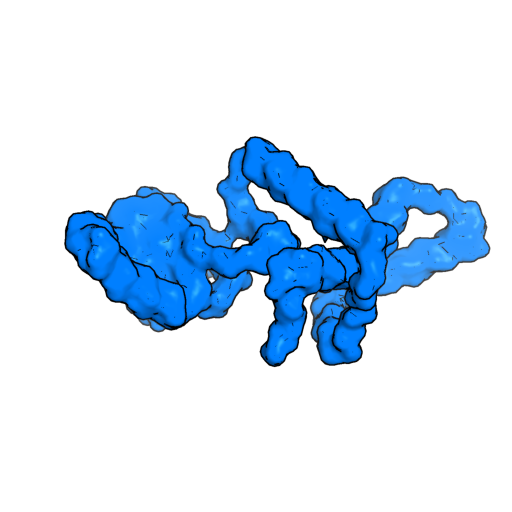61 O O . ILE A 1 165 ? 15.862 -14.464 -26.727 1.00 83.31 165 ILE A O 1
ATOM 1365 N N . SER A 1 166 ? 16.069 -14.827 -24.515 1.00 85.56 166 SER A N 1
ATOM 1366 C CA . SER A 1 166 ? 14.691 -15.286 -24.307 1.00 85.56 166 SER A CA 1
ATOM 1367 C C . SER A 1 166 ? 13.751 -14.137 -23.918 1.00 85.56 166 SER A C 1
ATOM 1369 O O . SER A 1 166 ? 14.206 -13.072 -23.505 1.00 85.56 166 SER A O 1
ATOM 1371 N N . ASP A 1 167 ? 12.437 -14.357 -24.003 1.00 79.25 167 ASP A N 1
ATOM 1372 C CA . ASP A 1 167 ? 11.441 -13.375 -23.543 1.00 79.25 167 ASP A CA 1
ATOM 1373 C C . ASP A 1 167 ? 11.582 -13.075 -22.035 1.00 79.25 167 ASP A C 1
ATOM 1375 O O . ASP A 1 167 ? 11.411 -11.932 -21.608 1.00 79.25 167 ASP A O 1
ATOM 1379 N N . ASP A 1 168 ? 11.988 -14.071 -21.239 1.00 76.31 168 ASP A N 1
ATOM 1380 C CA . ASP A 1 168 ? 12.282 -13.899 -19.810 1.0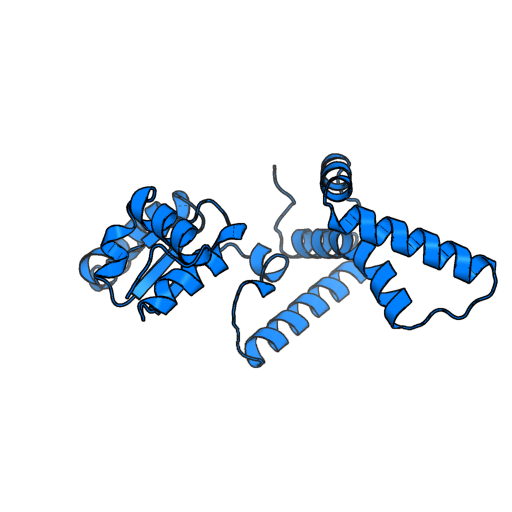0 76.31 168 ASP A CA 1
ATOM 1381 C C . ASP A 1 168 ? 13.478 -12.953 -19.591 1.00 76.31 168 ASP A C 1
ATOM 1383 O O . ASP A 1 168 ? 13.456 -12.106 -18.697 1.00 76.31 168 ASP A O 1
ATOM 1387 N N . ASP A 1 169 ? 14.506 -13.035 -20.443 1.00 80.69 169 ASP A N 1
ATOM 1388 C CA . ASP A 1 169 ? 15.679 -12.159 -20.362 1.00 80.69 169 ASP A CA 1
ATOM 1389 C C . ASP A 1 169 ? 15.341 -10.706 -20.743 1.00 80.69 169 ASP A C 1
ATOM 1391 O O . ASP A 1 169 ? 15.927 -9.772 -20.194 1.00 80.69 169 ASP A O 1
ATOM 1395 N N . ILE A 1 170 ? 14.389 -10.499 -21.662 1.00 77.62 170 ILE A N 1
ATOM 1396 C CA . ILE A 1 170 ? 13.865 -9.165 -21.998 1.00 77.62 170 ILE A CA 1
ATOM 1397 C C . ILE A 1 170 ? 13.091 -8.602 -20.803 1.00 77.62 170 ILE A C 1
ATOM 1399 O O . ILE A 1 170 ? 13.350 -7.475 -20.383 1.00 77.62 170 ILE A O 1
ATOM 1403 N N . SER A 1 171 ? 12.223 -9.410 -20.187 1.00 74.19 171 SER A N 1
ATOM 1404 C CA . SER A 1 171 ? 11.489 -9.003 -18.986 1.00 74.19 171 SER A CA 1
ATOM 1405 C C . SER A 1 171 ? 12.426 -8.630 -17.830 1.00 74.19 171 SER A C 1
ATOM 1407 O O . SER A 1 171 ? 12.136 -7.689 -17.091 1.00 74.19 171 SER A O 1
ATOM 1409 N N . ASP A 1 172 ? 13.550 -9.330 -17.662 1.00 74.19 172 ASP A N 1
ATOM 1410 C CA . ASP A 1 172 ? 14.572 -9.007 -16.658 1.00 74.19 172 ASP A CA 1
ATOM 1411 C C . ASP A 1 172 ? 15.225 -7.634 -16.908 1.00 74.19 172 ASP A C 1
ATOM 1413 O O . ASP A 1 172 ? 15.539 -6.906 -15.956 1.00 74.19 172 ASP A O 1
ATOM 1417 N N . ILE A 1 173 ? 15.423 -7.270 -18.180 1.00 75.81 173 ILE A N 1
ATOM 1418 C CA . ILE A 1 173 ? 15.958 -5.965 -18.588 1.00 75.81 173 ILE A CA 1
ATOM 1419 C C . ILE A 1 173 ? 14.932 -4.865 -18.310 1.00 75.81 173 ILE A C 1
ATOM 1421 O O . ILE A 1 173 ? 15.269 -3.880 -17.652 1.00 75.81 173 ILE A O 1
ATOM 1425 N N . ASP A 1 174 ? 13.678 -5.046 -18.720 1.00 74.19 174 ASP A N 1
ATOM 1426 C CA . ASP A 1 174 ? 12.602 -4.075 -18.474 1.00 74.19 174 ASP A CA 1
ATOM 1427 C C . ASP A 1 174 ? 12.376 -3.856 -16.972 1.00 74.19 174 ASP A C 1
ATOM 1429 O O . ASP A 1 174 ? 12.110 -2.748 -16.502 1.00 74.19 174 ASP A O 1
ATOM 1433 N N . PHE A 1 175 ? 12.596 -4.895 -16.166 1.00 70.19 175 PHE A N 1
ATOM 1434 C CA . PHE A 1 175 ? 12.479 -4.828 -14.715 1.00 70.19 175 PHE A CA 1
ATOM 1435 C C . PHE A 1 175 ? 13.585 -4.008 -14.019 1.00 70.19 175 PHE A C 1
ATOM 1437 O O . PHE A 1 175 ? 13.483 -3.736 -12.811 1.00 70.19 175 PHE A O 1
ATOM 1444 N N . LEU A 1 176 ? 14.644 -3.606 -14.732 1.00 73.25 176 LEU A N 1
ATOM 1445 C CA . LEU A 1 176 ? 15.560 -2.552 -14.278 1.00 73.25 176 LEU A CA 1
ATOM 1446 C C . LEU A 1 176 ? 14.920 -1.172 -14.451 1.00 73.25 176 LEU A C 1
ATOM 1448 O O . LEU A 1 176 ? 15.016 -0.349 -13.549 1.00 73.25 176 LEU A O 1
ATOM 1452 N N . PHE A 1 177 ? 14.205 -0.935 -15.543 1.00 74.56 177 PHE A N 1
ATOM 1453 C CA . PHE A 1 177 ? 13.582 0.359 -15.834 1.00 74.56 177 PHE A CA 1
ATOM 1454 C C . PHE A 1 177 ? 12.191 0.523 -15.206 1.00 74.56 177 PHE A C 1
ATOM 1456 O O . PHE A 1 177 ? 11.630 1.612 -15.223 1.00 74.56 177 PHE A O 1
ATOM 1463 N N . ALA A 1 178 ? 11.664 -0.514 -14.549 1.00 76.50 178 ALA A N 1
ATOM 1464 C CA . ALA A 1 178 ? 10.363 -0.478 -13.878 1.00 76.50 178 ALA A CA 1
ATOM 1465 C C . ALA A 1 178 ? 10.178 0.703 -12.901 1.00 76.50 178 ALA A C 1
ATOM 1467 O O . ALA A 1 178 ? 9.060 1.185 -12.734 1.00 76.50 178 ALA A O 1
ATOM 1468 N N . GLU A 1 179 ? 11.245 1.196 -12.259 1.00 75.38 179 GLU A N 1
ATOM 1469 C CA . GLU A 1 179 ? 11.139 2.380 -11.392 1.00 75.38 179 GLU A CA 1
ATOM 1470 C C . GLU A 1 179 ? 10.951 3.682 -12.194 1.00 75.38 179 GLU A C 1
ATOM 1472 O O . GLU A 1 179 ? 10.249 4.574 -11.727 1.00 75.38 179 GLU A O 1
ATOM 1477 N N . GLU A 1 180 ? 11.516 3.788 -13.399 1.00 75.00 180 GLU A N 1
ATOM 1478 C CA . GLU A 1 180 ? 11.286 4.920 -14.312 1.00 75.00 180 GLU A CA 1
ATOM 1479 C C . GLU A 1 180 ? 9.838 4.906 -14.810 1.00 75.00 180 GLU A C 1
ATOM 1481 O O . GLU A 1 180 ? 9.139 5.915 -14.702 1.00 75.00 180 GLU A O 1
ATOM 1486 N N . SER A 1 181 ? 9.334 3.741 -15.231 1.00 79.06 181 SER A N 1
ATOM 1487 C CA . SER A 1 181 ? 7.921 3.569 -15.595 1.00 79.06 181 SER A CA 1
ATOM 1488 C C . SER A 1 181 ? 6.986 3.898 -14.428 1.00 79.06 181 SER A C 1
ATOM 1490 O O . SER A 1 181 ? 5.992 4.601 -14.598 1.00 79.06 181 SER A O 1
ATOM 1492 N N . ASN A 1 182 ? 7.304 3.445 -13.212 1.00 81.56 182 ASN A N 1
ATOM 1493 C CA . ASN A 1 182 ? 6.517 3.784 -12.027 1.00 81.56 182 ASN A CA 1
ATOM 1494 C C . ASN A 1 182 ? 6.571 5.284 -11.714 1.00 81.56 182 ASN A C 1
ATOM 1496 O O . ASN A 1 182 ? 5.542 5.858 -11.367 1.00 81.56 182 ASN A O 1
ATOM 1500 N N . ASN A 1 183 ? 7.723 5.938 -11.871 1.00 78.88 183 ASN A N 1
ATOM 1501 C CA . ASN A 1 183 ? 7.846 7.385 -11.705 1.00 78.88 183 ASN A CA 1
ATOM 1502 C C . ASN A 1 183 ? 6.954 8.147 -12.700 1.00 78.88 183 ASN A C 1
ATOM 1504 O O . ASN A 1 183 ? 6.181 9.009 -12.282 1.00 78.88 183 ASN A O 1
ATOM 1508 N N . LEU A 1 184 ? 6.966 7.774 -13.982 1.00 80.25 184 LEU A N 1
ATOM 1509 C CA . LEU A 1 184 ? 6.070 8.351 -14.992 1.00 80.25 184 LEU A CA 1
ATOM 1510 C C . LEU A 1 184 ? 4.596 8.184 -14.607 1.00 80.25 184 LEU A C 1
ATOM 1512 O O . LEU A 1 184 ? 3.839 9.155 -14.581 1.00 80.25 184 LEU A O 1
ATOM 1516 N N . ARG A 1 185 ? 4.192 6.971 -14.212 1.00 84.06 185 ARG A N 1
ATOM 1517 C CA . ARG A 1 185 ? 2.823 6.693 -13.749 1.00 84.06 185 ARG A CA 1
ATOM 1518 C C . ARG A 1 185 ? 2.428 7.574 -12.560 1.00 84.06 185 ARG A C 1
ATOM 1520 O O . ARG A 1 185 ? 1.300 8.063 -12.526 1.00 84.06 185 ARG A O 1
ATOM 1527 N N . ARG A 1 186 ? 3.338 7.815 -11.603 1.00 82.31 186 ARG A N 1
ATOM 1528 C CA . ARG A 1 186 ? 3.092 8.698 -10.444 1.00 82.31 186 ARG A CA 1
ATOM 1529 C C . ARG A 1 186 ? 2.865 10.143 -10.894 1.00 82.31 186 ARG A C 1
ATOM 1531 O O . ARG A 1 186 ? 1.890 10.760 -10.466 1.00 82.31 186 ARG A O 1
ATOM 1538 N N . GLN A 1 187 ? 3.702 10.649 -11.802 1.00 80.75 187 GLN A N 1
ATOM 1539 C CA . GLN A 1 187 ? 3.552 11.996 -12.365 1.00 80.75 187 GLN A CA 1
ATOM 1540 C C . GLN A 1 187 ? 2.201 12.169 -13.074 1.00 80.75 187 GLN A C 1
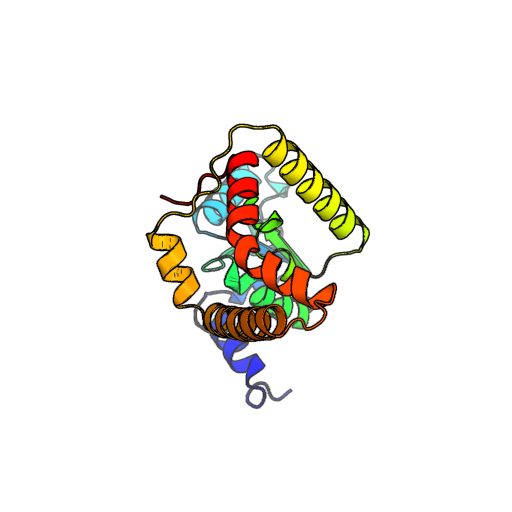ATOM 1542 O O . GLN A 1 187 ? 1.507 13.155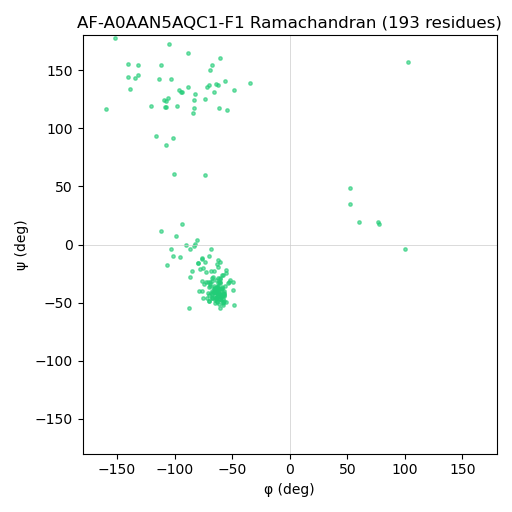 -12.829 1.00 80.75 187 GLN A O 1
ATOM 1547 N N . ILE A 1 188 ? 1.791 11.190 -13.886 1.00 82.56 188 ILE A N 1
ATOM 1548 C CA . ILE A 1 188 ? 0.513 11.212 -14.617 1.00 82.56 188 ILE A CA 1
ATOM 1549 C C . ILE A 1 188 ? -0.682 11.150 -13.657 1.00 82.56 188 ILE A C 1
ATOM 1551 O O . ILE A 1 188 ? -1.671 11.852 -13.861 1.00 82.56 188 ILE A O 1
ATOM 1555 N N . LEU A 1 189 ? -0.589 10.369 -12.573 1.00 82.50 189 LEU A N 1
ATOM 1556 C CA . LEU A 1 189 ? -1.603 10.343 -11.509 1.00 82.50 189 LEU A CA 1
ATOM 1557 C C . LEU A 1 189 ? -1.664 11.639 -10.680 1.00 82.50 189 LEU A C 1
ATOM 1559 O O . LEU A 1 189 ? -2.528 11.759 -9.811 1.00 82.50 189 LEU A O 1
ATOM 1563 N N . GLY A 1 190 ? -0.778 12.609 -10.925 1.00 77.25 190 GLY A N 1
ATOM 1564 C CA . GLY A 1 190 ? -0.722 13.860 -10.172 1.00 77.25 190 GLY A CA 1
ATOM 1565 C C . GLY A 1 190 ? -0.068 13.720 -8.796 1.00 77.25 190 GLY A C 1
ATOM 1566 O O . GLY A 1 190 ? -0.237 14.601 -7.954 1.00 77.25 190 GLY A O 1
ATOM 1567 N N . TYR A 1 191 ? 0.686 12.640 -8.566 1.00 68.88 191 TYR A N 1
ATOM 1568 C CA . TYR A 1 191 ? 1.535 12.444 -7.392 1.00 68.88 191 TYR A CA 1
ATOM 1569 C C . TYR A 1 191 ? 2.995 12.738 -7.774 1.00 68.88 191 TYR A C 1
ATOM 1571 O O . TYR A 1 191 ? 3.705 11.843 -8.236 1.00 68.88 191 TYR A O 1
ATOM 1579 N N . PRO A 1 192 ? 3.486 13.980 -7.621 1.00 56.22 192 PRO A N 1
ATOM 1580 C CA . PRO A 1 192 ? 4.905 14.250 -7.812 1.00 56.22 192 PRO A CA 1
ATOM 1581 C C . PRO A 1 192 ? 5.719 13.462 -6.776 1.00 56.22 192 PRO A C 1
ATOM 1583 O O . PRO A 1 192 ? 5.338 13.403 -5.606 1.00 56.22 192 PRO A O 1
ATOM 1586 N N . GLU A 1 193 ? 6.842 12.857 -7.193 1.00 51.44 193 GLU A N 1
ATOM 1587 C CA . GLU A 1 193 ? 7.791 12.257 -6.248 1.00 51.44 193 GLU A CA 1
ATOM 1588 C C . GLU A 1 193 ? 8.090 13.244 -5.118 1.00 51.44 193 GLU A C 1
ATOM 1590 O O . GLU A 1 193 ? 8.386 14.414 -5.385 1.00 51.44 193 GLU A O 1
ATOM 1595 N N . GLY A 1 194 ? 8.026 12.732 -3.885 1.00 45.25 194 GLY A N 1
ATOM 1596 C CA . GLY A 1 194 ? 8.141 13.483 -2.642 1.00 45.25 194 GLY A CA 1
ATOM 1597 C C . GLY A 1 194 ? 9.095 14.679 -2.676 1.00 45.25 194 GLY A C 1
ATOM 1598 O O . GLY A 1 194 ? 10.202 14.638 -3.232 1.00 45.25 194 GLY A O 1
ATOM 1599 N N . ILE A 1 195 ? 8.624 15.743 -2.029 1.00 32.25 195 ILE A N 1
ATOM 1600 C CA . ILE A 1 195 ? 9.483 16.686 -1.309 1.00 32.25 195 ILE A CA 1
ATOM 1601 C C . ILE A 1 195 ? 10.357 15.890 -0.332 1.00 32.25 195 ILE A C 1
ATOM 1603 O O . ILE A 1 195 ? 9.814 14.968 0.318 1.00 32.25 195 ILE A O 1
#

Secondary structure (DSSP, 8-state):
--TTS-HHHHHHHHHHHHS--GGGGG-SEEEEESSHHHHHHHHHHHHHH-GGG-TTTTT--EEE-SSTTSHHHHHHHHHHTT-EEEEE--GGGGTTTGGGS---HHHHHHHHHHHHHHHHHHHHS----PPPHHHHHHHTTSHHHHHHHHHHHHHHHHHHTTPPPPHHHHHHHHHHHHHHHHHHHHHHTT-----

Solvent-accessible surface area (backbone atoms only — not comparable to full-atom values): 11448 Å² total; per-residue (Å²): 136,76,68,87,78,43,79,72,42,54,59,53,47,46,50,52,72,73,64,77,46,62,65,43,79,80,18,68,33,36,37,36,26,51,38,70,66,54,53,55,49,52,60,55,46,29,40,71,77,38,67,86,55,21,39,80,83,65,47,35,41,78,43,70,36,100,40,82,88,44,54,42,60,55,45,56,52,41,44,73,72,70,24,45,75,45,75,54,74,68,75,65,34,76,78,57,63,51,85,55,56,94,74,59,70,70,60,53,50,54,48,51,56,49,52,51,53,41,51,57,48,52,76,74,49,97,68,77,56,78,71,55,72,70,55,56,58,52,49,65,65,37,69,67,46,50,53,51,54,50,50,49,53,51,51,57,48,39,52,74,73,69,48,88,80,51,74,69,57,50,52,58,54,51,60,68,49,46,62,37,55,47,50,41,42,32,49,75,73,70,47,68,81,77,130

InterPro domains:
  IPR034139 OLD protein-like, TOPRIM domain [PF20469] (25-92)
  IPR034139 OLD protein-like, TOPRIM domain [cd01026] (25-92)

pLDDT: mean 77.66, std 12.83, range [32.25, 93.75]